Protein AF-A0A849ZDX7-F1 (afdb_monomer_lite)

pLDDT: mean 71.28, std 19.35, range [25.38, 96.38]

Sequence (334 aa):
MRLSVPVFTFLATTFGVSDALAVSSYVSDLPHGSVNRCAPCHTNPNPGGSARTAFGNAYASNSRNWGPSLASLDSDGDGITNGVELQDPAGAWTPGQPSPGNPAMVSSPGHSFSTPGERALVLSEVRIDQPQVIEILNPTATAIDAGGMYLYTGDAGFQIPSGQPANTAIPPGGTLRVLLNSSSPNVPGRISEPASSGLGTFGSADFVSLHWINDNSNTFNVYWTLTDYVQWGAAGQARESTAASAGQWTAGQFVPAPVAGRDIEFDGIGGGLADWLTDAPATLGALNAECLLQGLLGQRALDAAQVYAPDSNGDGVLNIADPVRRIADAAAAP

Radius of gyration: 25.26 Å; chains: 1; bounding box: 72×54×107 Å

Secondary structure (DSSP, 8-state):
-PPP------------------STTTGGGSTTHHHHTTTTTBSS-SSS-PPBPHHHHHHHHTTT--SHHHHT--SSSSS--HHHHTT-TT----TTSPPPS-GGG---TT-TTEETTEESSEEEEEE-SSSPEEEEE--SSS-EE-TT-EEEETTEEEEPPPSSSSTTEE-TT-EEEEETT--PPPBTTEEE--GGG------SSEEEEEE---S-----S-TTTEEEEEEESSS--TTHHHHHHTTS--TT--BPPPPTT--EEE-SS-SSGGGEESSS---TTS--TTHHHHSTTS---S-S-------SS-SS---TTSPP--GGGGS---

Structure (mmCIF, N/CA/C/O backbone):
data_AF-A0A849ZDX7-F1
#
_entry.id   AF-A0A849ZDX7-F1
#
loop_
_atom_site.group_PDB
_atom_site.id
_atom_site.type_symbol
_atom_site.label_atom_id
_atom_site.label_alt_id
_atom_site.label_comp_id
_atom_site.label_asym_id
_atom_site.label_entity_id
_atom_site.label_seq_id
_atom_site.pdbx_PDB_ins_code
_atom_site.Cartn_x
_atom_site.Cartn_y
_atom_site.Cartn_z
_atom_site.occupancy
_atom_site.B_iso_or_equiv
_atom_site.auth_seq_id
_atom_site.auth_comp_id
_atom_site.auth_asym_id
_atom_site.auth_atom_id
_atom_site.pdbx_PDB_model_num
ATOM 1 N N . MET A 1 1 ? -42.294 6.499 -74.694 1.00 42.91 1 MET A N 1
ATOM 2 C CA . MET A 1 1 ? -41.330 7.486 -74.160 1.00 42.91 1 MET A CA 1
ATOM 3 C C . MET A 1 1 ? -40.552 6.774 -73.060 1.00 42.91 1 MET A C 1
ATOM 5 O O . MET A 1 1 ? -41.174 6.332 -72.106 1.00 42.91 1 MET A O 1
ATOM 9 N N . ARG A 1 2 ? -39.267 6.467 -73.278 1.00 38.94 2 ARG A N 1
ATOM 10 C 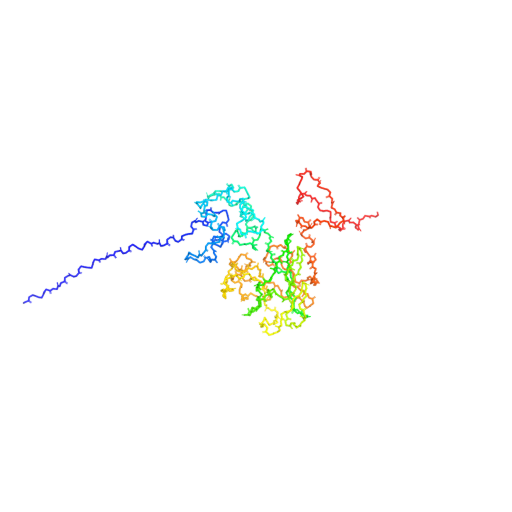CA . ARG A 1 2 ? -38.469 5.611 -72.379 1.00 38.94 2 ARG A CA 1
ATOM 11 C C . ARG A 1 2 ? -37.968 6.447 -71.192 1.00 38.94 2 ARG A C 1
ATOM 13 O O . ARG A 1 2 ? -37.348 7.477 -71.431 1.00 38.94 2 ARG A O 1
ATOM 20 N N . LEU A 1 3 ? -38.251 6.026 -69.956 1.00 40.75 3 LEU A N 1
ATOM 21 C CA . LEU A 1 3 ? -37.662 6.611 -68.747 1.00 40.75 3 LEU A CA 1
ATOM 22 C C . LEU A 1 3 ? -36.258 6.027 -68.522 1.00 40.75 3 LEU A C 1
ATOM 24 O O . LEU A 1 3 ? -36.101 4.809 -68.470 1.00 40.75 3 LEU A O 1
ATOM 28 N N . SER A 1 4 ? -35.261 6.901 -68.381 1.00 43.56 4 SER A N 1
ATOM 29 C CA . SER A 1 4 ? -33.913 6.560 -67.914 1.00 43.56 4 SER A CA 1
ATOM 30 C C . SER A 1 4 ? -33.869 6.579 -66.386 1.00 43.56 4 SER A C 1
ATOM 32 O O . SER A 1 4 ? -34.335 7.538 -65.775 1.00 43.56 4 SER A O 1
ATOM 34 N N . VAL A 1 5 ? -33.267 5.558 -65.775 1.00 45.19 5 VAL A N 1
ATOM 35 C CA . VAL A 1 5 ? -32.899 5.537 -64.348 1.00 45.19 5 VAL A CA 1
ATOM 36 C C . VAL A 1 5 ? -31.376 5.703 -64.260 1.00 45.19 5 VAL A C 1
ATOM 38 O O . VAL A 1 5 ? -30.674 5.002 -64.992 1.00 45.19 5 VAL A O 1
ATOM 41 N N . PRO A 1 6 ? -30.831 6.608 -63.426 1.00 51.34 6 PRO A N 1
ATOM 42 C CA . PRO A 1 6 ? -29.390 6.755 -63.291 1.00 51.34 6 PRO A CA 1
ATOM 43 C C . PRO A 1 6 ? -28.835 5.694 -62.332 1.00 51.34 6 PRO A C 1
ATOM 45 O O . PRO A 1 6 ? -29.378 5.459 -61.254 1.00 51.34 6 PRO A O 1
ATOM 48 N N . VAL A 1 7 ? -27.732 5.062 -62.728 1.00 52.62 7 VAL A N 1
ATOM 49 C CA . VAL A 1 7 ? -26.931 4.182 -61.870 1.00 52.62 7 VAL A CA 1
ATOM 50 C C . VAL A 1 7 ? -26.010 5.068 -61.030 1.00 52.62 7 VAL A C 1
ATOM 52 O O . VAL A 1 7 ? -25.173 5.778 -61.581 1.00 52.62 7 VAL A O 1
ATOM 55 N N . PHE A 1 8 ? -26.171 5.045 -59.706 1.00 44.44 8 PHE A N 1
ATOM 56 C CA . PHE A 1 8 ? -25.234 5.669 -58.770 1.00 44.44 8 PHE A CA 1
ATOM 57 C C . PHE A 1 8 ? -24.186 4.639 -58.342 1.00 44.44 8 PHE A C 1
ATOM 59 O O . PHE A 1 8 ? -24.494 3.677 -57.640 1.00 44.44 8 PHE A O 1
ATOM 66 N N . THR A 1 9 ? -22.942 4.841 -58.767 1.00 55.25 9 THR A N 1
ATOM 67 C CA . THR A 1 9 ? -21.791 4.056 -58.314 1.00 55.25 9 THR A CA 1
ATOM 68 C C . THR A 1 9 ? -21.363 4.558 -56.935 1.00 55.25 9 THR A C 1
ATOM 70 O O . THR A 1 9 ? -20.889 5.685 -56.805 1.00 55.25 9 THR A O 1
ATOM 73 N N . PHE A 1 10 ? -21.535 3.737 -55.897 1.00 43.56 10 PHE A N 1
ATOM 74 C CA . PHE A 1 10 ? -21.015 4.015 -54.557 1.00 43.56 10 PHE A CA 1
ATOM 75 C C . PHE A 1 10 ? -19.524 3.649 -54.512 1.00 43.56 10 PHE A C 1
ATOM 77 O O . PHE A 1 10 ? -19.166 2.474 -54.581 1.00 43.56 10 PHE A O 1
ATOM 84 N N . LEU A 1 11 ? -18.649 4.652 -54.422 1.00 49.75 11 LEU A N 1
ATOM 85 C CA . LEU A 1 11 ? -17.223 4.452 -54.172 1.00 49.75 11 LEU A CA 1
ATOM 86 C C . LEU A 1 11 ? -17.025 4.307 -52.656 1.00 49.75 11 LEU A C 1
ATOM 88 O O . LEU A 1 11 ? -17.116 5.287 -51.921 1.00 49.75 11 LEU A O 1
ATOM 92 N N . ALA A 1 12 ? -16.806 3.081 -52.181 1.00 50.25 12 ALA A N 1
ATOM 93 C CA . ALA A 1 12 ? -16.484 2.821 -50.783 1.00 50.25 12 ALA A CA 1
ATOM 94 C C . ALA A 1 12 ? -15.028 3.228 -50.510 1.00 50.25 12 ALA A C 1
ATOM 96 O O . ALA A 1 12 ? -14.094 2.496 -50.834 1.00 50.25 12 ALA A O 1
ATOM 97 N N . THR A 1 13 ? -14.823 4.410 -49.931 1.00 53.69 13 THR A N 1
ATOM 98 C CA . THR A 1 13 ? -13.541 4.799 -49.341 1.00 53.69 13 THR A CA 1
ATOM 99 C C . THR A 1 13 ? -13.324 3.996 -48.064 1.00 53.69 13 THR A C 1
ATOM 101 O O . THR A 1 13 ? -13.922 4.271 -47.025 1.00 53.69 13 THR A O 1
ATOM 104 N N . THR A 1 14 ? -12.465 2.982 -48.135 1.00 53.41 14 THR A N 1
ATOM 105 C CA . THR A 1 14 ? -11.935 2.302 -46.952 1.00 53.41 14 THR A CA 1
ATOM 106 C C . THR A 1 14 ? -11.043 3.281 -46.195 1.00 53.41 14 THR A C 1
ATOM 108 O O . THR A 1 14 ? -9.906 3.532 -46.595 1.00 53.41 14 THR A O 1
ATOM 111 N N . PHE A 1 15 ? -11.557 3.861 -45.113 1.00 46.84 15 PHE A N 1
ATOM 112 C CA . PHE A 1 15 ? -10.714 4.498 -44.111 1.00 46.84 15 PHE A CA 1
ATOM 113 C C . PHE A 1 15 ? -9.912 3.391 -43.427 1.00 46.84 15 PHE A C 1
ATOM 115 O O . PHE A 1 15 ? -10.475 2.566 -42.709 1.00 46.84 15 PHE A O 1
ATOM 122 N N . GLY A 1 16 ? -8.606 3.343 -43.693 1.00 42.38 16 GLY A N 1
ATOM 123 C CA . GLY A 1 16 ? -7.681 2.580 -42.870 1.00 42.38 16 GLY A CA 1
ATOM 124 C C . GLY A 1 16 ? -7.706 3.187 -41.477 1.00 42.38 16 GLY A C 1
ATOM 125 O O . GLY A 1 16 ? -7.160 4.268 -41.262 1.00 42.38 16 GLY A O 1
ATOM 126 N N . VAL A 1 17 ? -8.396 2.529 -40.552 1.00 46.59 17 VAL A N 1
ATOM 127 C CA . VAL A 1 17 ? -8.231 2.804 -39.132 1.00 46.59 17 VAL A CA 1
ATOM 128 C C . VAL A 1 17 ? -6.851 2.255 -38.803 1.00 46.59 17 VAL A C 1
ATOM 130 O O . VAL A 1 17 ? -6.670 1.047 -38.689 1.00 46.59 17 VAL A O 1
ATOM 133 N N . SER A 1 18 ? -5.844 3.126 -38.773 1.00 43.34 18 SER A N 1
ATOM 134 C CA . SER A 1 18 ? -4.592 2.789 -38.112 1.00 43.34 18 SER A CA 1
ATOM 135 C C . SER A 1 18 ? -4.960 2.554 -36.659 1.00 43.34 18 SER A C 1
ATOM 137 O O . SER A 1 18 ? -5.333 3.506 -35.968 1.00 43.34 18 SER A O 1
ATOM 139 N N . ASP A 1 19 ? -4.923 1.299 -36.218 1.00 38.50 19 ASP A N 1
ATOM 140 C CA . ASP A 1 19 ? -4.997 0.991 -34.802 1.00 38.50 19 ASP A CA 1
ATOM 141 C C . ASP A 1 19 ? -3.990 1.898 -34.098 1.00 38.50 19 ASP A C 1
ATOM 143 O O . ASP A 1 19 ? -2.797 1.916 -34.419 1.00 38.50 19 ASP A O 1
ATOM 147 N N . ALA A 1 20 ? -4.484 2.712 -33.172 1.00 39.34 20 ALA A N 1
ATOM 148 C CA . ALA A 1 20 ? -3.639 3.364 -32.200 1.00 39.34 20 ALA A CA 1
ATOM 149 C C . ALA A 1 20 ? -3.010 2.242 -31.362 1.00 39.34 20 ALA A C 1
ATOM 151 O O . ALA A 1 20 ? -3.553 1.847 -30.333 1.00 39.34 20 ALA A O 1
ATOM 152 N N . LEU A 1 21 ? -1.892 1.685 -31.837 1.00 42.19 21 LEU A N 1
ATOM 153 C CA . LEU A 1 21 ? -1.021 0.782 -31.091 1.00 42.19 21 LEU A CA 1
ATOM 154 C C . LEU A 1 21 ? -0.393 1.607 -29.966 1.00 42.19 21 LEU A C 1
ATOM 156 O O . LEU A 1 21 ? 0.719 2.124 -30.061 1.00 42.19 21 LEU A O 1
ATOM 160 N N . ALA A 1 22 ? -1.182 1.841 -28.927 1.00 40.19 22 ALA A N 1
ATOM 161 C CA . ALA A 1 22 ? -0.816 2.660 -27.796 1.00 40.19 22 ALA A CA 1
ATOM 162 C C . ALA A 1 22 ? 0.227 1.917 -26.953 1.00 40.19 22 ALA A C 1
ATOM 164 O O . ALA A 1 22 ? -0.144 1.074 -26.153 1.00 40.19 22 ALA A O 1
ATOM 165 N N . VAL A 1 23 ? 1.514 2.240 -27.139 1.00 50.41 23 VAL A N 1
ATOM 166 C CA . VAL A 1 23 ? 2.565 2.378 -26.096 1.00 50.41 23 VAL A CA 1
ATOM 167 C C . VAL A 1 23 ? 2.784 1.180 -25.130 1.00 50.41 23 VAL A C 1
ATOM 169 O O . VAL A 1 23 ? 3.585 1.280 -24.208 1.00 50.41 23 VAL A O 1
ATOM 172 N N . SER A 1 24 ? 2.154 0.018 -25.339 1.00 53.84 24 SER A N 1
ATOM 173 C CA . SER A 1 24 ? 2.181 -1.112 -24.397 1.00 53.84 24 SER A CA 1
ATOM 174 C C . SER A 1 24 ? 3.414 -2.013 -24.523 1.00 53.84 24 SER A C 1
ATOM 176 O O . SER A 1 24 ? 3.641 -2.834 -23.641 1.00 53.84 24 SER A O 1
ATOM 178 N N . SER A 1 25 ? 4.218 -1.882 -25.587 1.00 64.62 25 SER A N 1
ATOM 179 C CA . SER A 1 25 ? 5.411 -2.720 -25.807 1.00 64.62 25 SER A CA 1
ATOM 180 C C . SER A 1 25 ? 6.562 -2.397 -24.852 1.00 64.62 25 SER A C 1
ATOM 182 O O . SER A 1 25 ? 7.343 -3.277 -24.520 1.00 64.62 25 SER A O 1
ATOM 184 N N . TYR A 1 26 ? 6.648 -1.164 -24.349 1.00 76.69 26 TYR A N 1
ATOM 185 C CA . TYR A 1 26 ? 7.735 -0.776 -23.442 1.00 76.69 26 TYR A CA 1
ATOM 186 C C . TYR A 1 26 ? 7.634 -1.434 -22.067 1.00 76.69 26 TYR A C 1
ATOM 188 O O . TYR A 1 26 ? 8.636 -1.643 -21.398 1.00 76.69 26 TYR A O 1
ATOM 196 N N . VAL A 1 27 ? 6.421 -1.803 -21.654 1.00 77.62 27 VAL A N 1
ATOM 197 C CA . VAL A 1 27 ? 6.211 -2.566 -20.422 1.00 77.62 27 VAL A CA 1
ATOM 198 C C . VAL A 1 27 ? 6.818 -3.967 -20.555 1.00 77.62 27 VAL A C 1
ATOM 200 O O . VAL A 1 27 ? 7.371 -4.486 -19.597 1.00 77.62 27 VAL A O 1
ATOM 203 N N . SER A 1 28 ? 6.782 -4.570 -21.747 1.00 82.31 28 SER A N 1
ATOM 204 C CA . SER A 1 28 ? 7.465 -5.845 -22.006 1.00 82.31 28 SER A CA 1
ATOM 205 C C . SER A 1 28 ? 8.979 -5.719 -22.206 1.00 82.31 28 SER A C 1
ATOM 207 O O . SER A 1 28 ? 9.645 -6.744 -22.305 1.00 82.31 28 SER A O 1
ATOM 209 N N . ASP A 1 29 ? 9.521 -4.498 -22.234 1.00 89.00 29 ASP A N 1
ATOM 210 C CA . ASP A 1 29 ? 10.958 -4.222 -22.359 1.00 89.00 29 ASP A CA 1
ATOM 211 C C . ASP A 1 29 ? 11.632 -3.986 -20.990 1.00 89.00 29 ASP A C 1
ATOM 213 O O . ASP A 1 29 ? 12.781 -3.543 -20.922 1.00 89.00 29 ASP A O 1
ATOM 217 N N . LEU A 1 30 ? 10.923 -4.286 -19.897 1.00 91.38 30 LEU A N 1
ATOM 218 C CA . LEU A 1 30 ? 11.405 -4.222 -18.519 1.00 91.38 30 LEU A CA 1
ATOM 219 C C . LEU A 1 30 ? 11.250 -5.591 -17.837 1.00 91.38 30 LEU A C 1
ATOM 221 O O . LEU A 1 30 ? 10.230 -6.261 -18.055 1.00 91.38 30 LEU A O 1
ATOM 225 N N . PRO A 1 31 ? 12.193 -5.997 -16.965 1.00 91.81 31 PRO A N 1
ATOM 226 C CA . PRO A 1 31 ? 11.992 -7.171 -16.125 1.00 91.81 31 PRO A CA 1
ATOM 227 C C . PRO A 1 31 ? 10.749 -6.967 -15.253 1.00 91.81 31 PRO A C 1
ATOM 229 O O . PRO A 1 31 ? 10.517 -5.882 -14.724 1.00 91.81 31 PRO A O 1
ATOM 232 N N . HIS A 1 32 ? 9.906 -8.001 -15.163 1.00 83.94 32 HIS A N 1
ATOM 233 C CA . HIS A 1 32 ? 8.622 -7.961 -14.440 1.00 83.94 32 HIS A CA 1
ATOM 234 C C . HIS A 1 32 ? 7.676 -6.812 -14.807 1.00 83.94 32 HIS A C 1
ATOM 236 O O . HIS A 1 32 ? 6.766 -6.498 -14.038 1.00 83.94 32 HIS A O 1
ATOM 242 N N . GLY A 1 33 ? 7.796 -6.210 -15.994 1.00 80.44 33 GLY A N 1
ATOM 243 C CA . GLY A 1 33 ? 6.960 -5.060 -16.340 1.00 80.44 33 GLY A CA 1
ATOM 244 C C . GLY A 1 33 ? 5.451 -5.347 -16.302 1.00 80.44 33 GLY A C 1
ATOM 245 O O . GLY A 1 33 ? 4.656 -4.440 -16.077 1.00 80.44 33 GLY A O 1
ATOM 246 N N . SER A 1 34 ? 5.013 -6.606 -16.412 1.00 76.81 34 SER A N 1
ATOM 247 C CA . SER A 1 34 ? 3.598 -6.970 -16.256 1.00 76.81 34 SER A CA 1
ATOM 248 C C . SER A 1 34 ? 3.037 -6.809 -14.837 1.00 76.81 34 SER A C 1
ATOM 250 O O . SER A 1 34 ? 1.813 -6.761 -14.711 1.00 76.81 34 SER A O 1
ATOM 252 N N . VAL A 1 35 ? 3.884 -6.738 -13.801 1.00 72.88 35 VAL A N 1
ATOM 253 C CA . VAL A 1 35 ? 3.464 -6.595 -12.394 1.00 72.88 35 VAL A CA 1
ATOM 254 C C . VAL A 1 35 ? 2.893 -5.195 -12.168 1.00 72.88 35 VAL A C 1
ATOM 256 O O . VAL A 1 35 ? 1.690 -5.046 -11.973 1.00 72.88 35 VAL A O 1
ATOM 259 N N . ASN A 1 36 ? 3.724 -4.160 -12.328 1.00 69.44 36 ASN A N 1
ATOM 260 C CA . ASN A 1 36 ? 3.334 -2.761 -12.099 1.00 69.44 36 ASN A CA 1
ATOM 261 C C . ASN A 1 36 ? 2.843 -2.042 -13.373 1.00 69.44 36 ASN A C 1
ATOM 263 O O . ASN A 1 36 ? 2.327 -0.920 -13.326 1.00 69.44 36 ASN A O 1
ATOM 267 N N . ARG A 1 37 ? 2.926 -2.707 -14.532 1.00 78.69 37 ARG A N 1
ATOM 268 C CA . ARG A 1 37 ? 2.417 -2.241 -15.830 1.00 78.69 37 ARG A CA 1
ATOM 269 C C . ARG A 1 37 ? 2.954 -0.852 -16.189 1.00 78.69 37 ARG A C 1
ATOM 271 O O . ARG A 1 37 ? 4.157 -0.647 -16.270 1.00 78.69 37 ARG A O 1
ATOM 278 N N . CYS A 1 38 ? 2.063 0.105 -16.442 1.00 72.62 38 CYS A N 1
ATOM 279 C CA . CYS A 1 38 ? 2.416 1.470 -16.822 1.00 72.62 38 CYS A CA 1
ATOM 280 C C . CYS A 1 38 ? 2.920 2.315 -15.640 1.00 72.62 38 CYS A C 1
ATOM 282 O O . CYS A 1 38 ? 3.539 3.351 -15.880 1.00 72.62 38 CYS A O 1
ATOM 284 N N . ALA A 1 39 ? 2.638 1.906 -14.396 1.00 73.69 39 ALA A N 1
ATOM 285 C CA . ALA A 1 39 ? 2.824 2.732 -13.203 1.00 73.69 39 ALA A CA 1
ATOM 286 C C . ALA A 1 39 ? 4.282 3.162 -12.961 1.00 73.69 39 ALA A C 1
ATOM 288 O O . ALA A 1 39 ? 4.493 4.345 -12.702 1.00 73.69 39 ALA A O 1
ATOM 289 N N . PRO A 1 40 ? 5.305 2.304 -13.166 1.00 76.44 40 PRO A N 1
ATOM 290 C CA . PRO A 1 40 ? 6.686 2.732 -12.990 1.00 76.44 40 PRO A CA 1
ATOM 291 C C . PRO A 1 40 ? 7.070 3.876 -13.922 1.00 76.44 40 PRO A C 1
ATOM 293 O O . PRO A 1 40 ? 7.919 4.677 -13.566 1.00 76.44 40 PRO A O 1
ATOM 296 N N . CYS A 1 41 ? 6.453 3.991 -15.103 1.00 80.00 41 CYS A N 1
ATOM 297 C CA . CYS A 1 41 ? 6.806 4.984 -16.120 1.00 80.00 41 CYS A CA 1
ATOM 298 C C . CYS A 1 41 ? 5.893 6.219 -16.134 1.00 80.00 41 CYS A C 1
ATOM 300 O O . CYS A 1 41 ? 6.276 7.248 -16.698 1.00 80.00 41 CYS A O 1
ATOM 302 N N . HIS A 1 42 ? 4.690 6.125 -15.568 1.00 73.56 42 HIS A N 1
ATOM 303 C CA . HIS A 1 42 ? 3.616 7.102 -15.733 1.00 73.56 42 HIS A CA 1
ATOM 304 C C . HIS A 1 42 ? 2.884 7.361 -14.419 1.00 73.56 42 HIS A C 1
ATOM 306 O O . HIS A 1 42 ? 2.455 6.429 -13.750 1.00 73.56 42 HIS A O 1
ATOM 312 N N . THR A 1 43 ? 2.642 8.636 -14.110 1.00 63.50 43 THR A N 1
ATOM 313 C CA . THR A 1 43 ? 1.859 9.047 -12.931 1.00 63.50 43 THR A CA 1
ATOM 314 C C . THR A 1 43 ? 0.376 8.669 -13.021 1.00 63.50 43 THR A C 1
ATOM 316 O O . THR A 1 43 ? -0.332 8.714 -12.025 1.00 63.50 43 THR A O 1
ATOM 319 N N . ASN A 1 44 ? -0.120 8.299 -14.206 1.00 56.31 44 ASN A N 1
ATOM 320 C CA . ASN A 1 44 ? -1.443 7.723 -14.400 1.00 56.31 44 ASN A CA 1
ATOM 321 C C . ASN A 1 44 ? -1.334 6.550 -15.394 1.00 56.31 44 ASN A C 1
ATOM 323 O O . ASN A 1 44 ? -0.903 6.746 -16.532 1.00 56.31 44 ASN A O 1
ATOM 327 N N . PRO A 1 45 ? -1.729 5.329 -14.998 1.00 52.38 45 PRO A N 1
ATOM 328 C CA . PRO A 1 45 ? -1.514 4.122 -15.790 1.00 52.38 45 PRO A CA 1
ATOM 329 C C . PRO A 1 45 ? -2.509 3.940 -16.945 1.00 52.38 45 PRO A C 1
ATOM 331 O O . PRO A 1 45 ? -2.370 2.986 -17.716 1.00 52.38 45 PRO A O 1
ATOM 334 N N . ASN A 1 46 ? -3.509 4.818 -17.084 1.00 52.56 46 ASN A N 1
ATOM 335 C CA . ASN A 1 46 ? -4.460 4.757 -18.190 1.00 52.56 46 ASN A CA 1
ATOM 336 C C . ASN A 1 46 ? -3.787 5.103 -19.536 1.00 52.56 46 ASN A C 1
ATOM 338 O O . ASN A 1 46 ? -2.943 6.002 -19.602 1.00 52.56 46 ASN A O 1
ATOM 342 N N . PRO A 1 47 ? -4.182 4.445 -20.643 1.00 47.00 47 PRO A N 1
ATOM 343 C CA . PRO A 1 47 ? -3.668 4.766 -21.971 1.00 47.00 47 PRO A CA 1
ATOM 344 C C . PRO A 1 47 ? -4.054 6.204 -22.356 1.00 47.00 47 PRO A C 1
ATOM 346 O O . PRO A 1 47 ? -5.230 6.524 -22.506 1.00 47.00 47 PRO A O 1
ATOM 349 N N . GLY A 1 48 ? -3.056 7.085 -22.487 1.00 51.59 48 GLY A N 1
ATOM 350 C CA . GLY A 1 48 ? -3.299 8.509 -22.760 1.00 51.59 48 GLY A CA 1
ATOM 351 C C . GLY A 1 48 ? -2.114 9.466 -22.585 1.00 51.59 48 GLY A C 1
ATOM 352 O O . GLY A 1 48 ? -2.274 10.656 -22.837 1.00 51.59 48 GLY A O 1
ATOM 353 N N . GLY A 1 49 ? -0.926 8.984 -22.197 1.00 53.97 49 GLY A N 1
ATOM 354 C CA . GLY A 1 49 ? 0.286 9.812 -22.158 1.00 53.97 49 GLY A CA 1
ATOM 355 C C . GLY A 1 49 ? 0.364 10.755 -20.958 1.00 53.97 49 GLY A C 1
ATOM 356 O O . GLY A 1 49 ? 0.730 11.918 -21.117 1.00 53.97 49 GLY A O 1
ATOM 357 N N . SER A 1 50 ? 0.034 10.269 -19.758 1.00 63.53 50 SER A N 1
ATOM 358 C CA . SER A 1 50 ? 0.224 11.051 -18.535 1.00 63.53 50 SER A CA 1
ATOM 359 C C . SER A 1 50 ? 1.690 11.435 -18.321 1.00 63.53 50 SER A C 1
ATOM 361 O O . SER A 1 50 ? 2.600 10.839 -18.915 1.00 63.53 50 SER A O 1
ATOM 363 N N . ALA A 1 51 ? 1.917 12.399 -17.422 1.00 75.94 51 ALA A N 1
ATOM 364 C CA . ALA A 1 51 ? 3.257 12.783 -17.000 1.00 75.94 51 ALA A CA 1
ATOM 365 C C . ALA A 1 51 ? 4.087 11.547 -16.616 1.00 75.94 51 ALA A C 1
ATOM 367 O O . ALA A 1 51 ? 3.568 10.569 -16.069 1.00 75.94 51 ALA A O 1
ATOM 368 N N . ARG A 1 52 ? 5.375 11.585 -16.962 1.00 78.75 52 ARG A N 1
ATOM 369 C CA . ARG A 1 52 ? 6.313 10.522 -16.612 1.00 78.75 52 ARG A CA 1
ATOM 370 C C . ARG A 1 52 ? 6.773 10.683 -15.174 1.00 78.75 52 ARG A C 1
ATOM 372 O O . ARG A 1 52 ? 7.025 11.804 -14.732 1.00 78.75 52 ARG A O 1
ATOM 379 N N . THR A 1 53 ? 6.930 9.558 -14.495 1.00 75.69 53 THR A N 1
ATOM 380 C CA . THR A 1 53 ? 7.667 9.464 -13.229 1.00 75.69 53 THR A CA 1
ATOM 381 C C . THR A 1 53 ? 9.157 9.746 -13.462 1.00 75.69 53 THR A C 1
ATOM 383 O O . THR A 1 53 ? 9.626 9.848 -14.606 1.00 75.69 53 THR A O 1
ATOM 386 N N . ALA A 1 54 ? 9.930 9.838 -12.382 1.00 85.00 54 ALA A N 1
ATOM 387 C CA . ALA A 1 54 ? 11.380 9.939 -12.481 1.00 85.00 54 ALA A CA 1
ATOM 388 C C . ALA A 1 54 ? 11.991 8.718 -13.199 1.00 85.00 54 ALA A C 1
ATOM 390 O O . ALA A 1 54 ? 12.765 8.905 -14.141 1.00 85.00 54 ALA A O 1
ATOM 391 N N . PHE A 1 55 ? 11.537 7.497 -12.891 1.00 89.38 55 PHE A N 1
ATOM 392 C CA . PHE A 1 55 ? 11.920 6.294 -13.638 1.00 89.38 55 PHE A CA 1
ATOM 393 C C . PHE A 1 55 ? 11.523 6.348 -15.112 1.00 89.38 55 PHE A C 1
ATOM 395 O O . PHE A 1 55 ? 12.342 6.064 -15.980 1.00 89.38 55 PHE A O 1
ATOM 402 N N . GLY A 1 56 ? 10.304 6.785 -15.441 1.00 90.38 56 GLY A N 1
ATOM 403 C CA . GLY A 1 56 ? 9.876 6.934 -16.833 1.00 90.38 56 GLY A CA 1
ATOM 404 C C . GLY A 1 56 ? 10.760 7.906 -17.623 1.00 90.38 56 GLY A C 1
ATOM 405 O O . GLY A 1 56 ? 11.038 7.687 -18.806 1.00 90.38 56 GLY A O 1
ATOM 406 N N . ASN A 1 57 ? 11.242 8.972 -16.976 1.00 91.06 57 ASN A N 1
ATOM 407 C CA . ASN A 1 57 ? 12.211 9.903 -17.557 1.00 91.06 57 ASN A CA 1
ATOM 408 C C . ASN A 1 57 ? 13.612 9.291 -17.676 1.00 91.06 57 ASN A C 1
ATOM 410 O O . ASN A 1 57 ? 14.255 9.477 -18.712 1.00 91.06 57 ASN A O 1
ATOM 414 N N . ALA A 1 58 ? 14.068 8.536 -16.675 1.00 94.75 58 ALA A N 1
ATOM 415 C CA . ALA A 1 58 ? 15.345 7.828 -16.697 1.00 94.75 58 ALA A CA 1
ATOM 416 C C . ALA A 1 58 ? 15.374 6.759 -17.800 1.00 94.75 58 ALA A C 1
ATOM 418 O O . ALA A 1 58 ? 16.270 6.764 -18.641 1.00 94.75 58 ALA A O 1
ATOM 419 N N . TYR A 1 59 ? 14.339 5.924 -17.889 1.00 94.00 59 TYR A N 1
ATOM 420 C CA . TYR A 1 59 ? 14.170 4.920 -18.936 1.00 94.00 59 TYR A CA 1
ATOM 421 C C . TYR A 1 59 ? 14.136 5.552 -20.330 1.00 94.00 59 TYR A C 1
ATOM 423 O O . TYR A 1 59 ? 14.838 5.108 -21.238 1.00 94.00 59 TYR A O 1
ATOM 431 N N . ALA A 1 60 ? 13.392 6.648 -20.511 1.00 92.19 60 ALA A N 1
ATOM 432 C CA . ALA A 1 60 ? 13.369 7.362 -21.785 1.00 92.19 60 ALA A CA 1
ATOM 433 C C . ALA A 1 60 ? 14.723 7.987 -22.150 1.00 92.19 60 ALA A C 1
ATOM 435 O O . ALA A 1 60 ? 15.110 7.957 -23.319 1.00 92.19 60 ALA A O 1
ATOM 436 N N . SER A 1 61 ? 15.438 8.529 -21.163 1.00 94.25 61 SER A N 1
ATOM 437 C CA . SER A 1 61 ? 16.788 9.077 -21.338 1.00 94.25 61 SER A CA 1
ATOM 438 C C . SER A 1 61 ? 17.799 7.977 -21.661 1.00 94.25 61 SER A C 1
ATOM 440 O O . SER A 1 61 ? 18.708 8.193 -22.458 1.00 94.25 61 SER A O 1
ATOM 442 N N . ASN A 1 62 ? 17.575 6.763 -21.153 1.00 93.81 62 ASN A N 1
ATOM 443 C CA . ASN A 1 62 ? 18.342 5.569 -21.492 1.00 93.81 62 ASN A CA 1
ATOM 444 C C . ASN A 1 62 ? 17.909 4.928 -22.825 1.00 93.81 62 ASN A C 1
ATOM 446 O O . ASN A 1 62 ? 18.028 3.721 -23.025 1.00 93.81 62 ASN A O 1
ATOM 450 N N . SER A 1 63 ? 17.361 5.724 -23.750 1.00 92.75 63 SER A N 1
ATOM 451 C CA . SER A 1 63 ? 16.854 5.268 -25.053 1.00 92.75 63 SER A CA 1
ATOM 452 C C . SER A 1 63 ? 15.813 4.146 -24.972 1.00 92.75 63 SER A C 1
ATOM 454 O O . SER A 1 63 ? 15.621 3.426 -25.948 1.00 92.75 63 SER A O 1
ATOM 456 N N . ARG A 1 64 ? 15.105 4.035 -23.840 1.00 91.06 64 ARG A N 1
ATOM 457 C CA . ARG A 1 64 ? 14.132 2.972 -23.542 1.00 91.06 64 ARG A CA 1
ATOM 458 C C . ARG A 1 64 ? 14.754 1.575 -23.543 1.00 91.06 64 ARG A C 1
ATOM 460 O O . ARG A 1 64 ? 14.119 0.610 -23.945 1.00 91.06 64 ARG A O 1
ATOM 467 N N . ASN A 1 65 ? 15.996 1.472 -23.083 1.00 91.75 65 ASN A N 1
ATOM 468 C CA . ASN A 1 65 ? 16.672 0.196 -22.912 1.00 91.75 65 ASN A CA 1
ATOM 469 C C . ASN A 1 65 ? 16.815 -0.118 -21.425 1.00 91.75 65 ASN A C 1
ATOM 471 O O . ASN A 1 65 ? 17.238 0.736 -20.643 1.00 91.75 65 ASN A O 1
ATOM 475 N N . TRP A 1 66 ? 16.481 -1.345 -21.038 1.00 95.69 66 TRP A N 1
ATOM 476 C CA . TRP A 1 66 ? 16.908 -1.883 -19.754 1.00 95.69 66 TRP A CA 1
ATOM 477 C C . TRP A 1 66 ? 18.397 -2.249 -19.816 1.00 95.69 66 TRP A C 1
ATOM 479 O O . TRP A 1 66 ? 18.902 -2.653 -20.865 1.00 95.69 66 TRP A O 1
ATOM 489 N N . GLY A 1 67 ? 19.116 -2.055 -18.715 1.00 95.75 67 GLY A N 1
ATOM 490 C CA . GLY A 1 67 ? 20.540 -2.362 -18.635 1.00 95.75 67 GLY A CA 1
ATOM 491 C C . GLY A 1 67 ? 21.180 -1.851 -17.345 1.00 95.75 67 GLY A C 1
ATOM 492 O O . GLY A 1 67 ? 20.523 -1.128 -16.589 1.00 95.75 67 GLY A O 1
ATOM 493 N N . PRO A 1 68 ? 22.473 -2.145 -17.111 1.00 94.94 68 PRO A N 1
ATOM 494 C CA . PRO A 1 68 ? 23.136 -1.884 -15.832 1.00 94.94 68 PRO A CA 1
ATOM 495 C C . PRO A 1 68 ? 23.053 -0.423 -15.381 1.00 94.94 68 PRO A C 1
ATOM 497 O O . PRO A 1 68 ? 22.807 -0.151 -14.214 1.00 94.94 68 PRO A O 1
ATOM 500 N N . SER A 1 69 ? 23.189 0.525 -16.316 1.00 95.81 69 SER A N 1
ATOM 501 C CA . SER A 1 69 ? 23.122 1.958 -16.008 1.00 95.81 69 SER A CA 1
ATOM 502 C C . SER A 1 69 ? 21.751 2.413 -15.519 1.00 95.81 69 SER A C 1
ATOM 504 O O . SER A 1 69 ? 21.691 3.333 -14.717 1.00 95.81 69 SER A O 1
ATOM 506 N N . LEU A 1 70 ? 20.663 1.801 -15.997 1.00 96.31 70 LEU A N 1
ATOM 507 C CA . LEU A 1 70 ? 19.324 2.092 -15.493 1.00 96.31 70 LEU A CA 1
ATOM 508 C C . LEU A 1 70 ? 19.056 1.307 -14.207 1.00 96.31 70 LEU A C 1
ATOM 510 O O . LEU A 1 70 ? 18.519 1.874 -13.269 1.00 96.31 70 LEU A O 1
ATOM 514 N N . ALA A 1 71 ? 19.476 0.044 -14.130 1.00 95.00 71 ALA A N 1
ATOM 515 C CA . ALA A 1 71 ? 19.300 -0.804 -12.950 1.00 95.00 71 ALA A CA 1
ATOM 516 C C . ALA A 1 71 ? 20.003 -0.261 -11.690 1.00 95.00 71 ALA A C 1
ATOM 518 O O . ALA A 1 71 ? 19.529 -0.485 -10.579 1.00 95.00 71 ALA A O 1
ATOM 519 N N . SER A 1 72 ? 21.112 0.471 -11.850 1.00 90.81 72 SER A N 1
ATOM 520 C CA . SER A 1 72 ? 21.863 1.070 -10.740 1.00 90.81 72 SER A CA 1
ATOM 521 C C . SER A 1 72 ? 21.316 2.412 -10.245 1.00 90.81 72 SER A C 1
ATOM 523 O O . SER A 1 72 ? 21.847 2.945 -9.275 1.00 90.81 72 SER A O 1
ATOM 525 N N . LEU A 1 73 ? 20.340 3.010 -10.935 1.00 87.75 73 LEU A N 1
ATOM 526 C CA . LEU A 1 73 ? 19.726 4.262 -10.488 1.00 87.75 73 LEU A CA 1
ATOM 527 C C . LEU A 1 73 ? 18.677 3.971 -9.423 1.00 87.75 73 LEU A C 1
ATOM 529 O O . LEU A 1 73 ? 17.888 3.051 -9.589 1.00 87.75 73 LEU A O 1
ATOM 533 N N . ASP A 1 74 ? 18.659 4.794 -8.388 1.00 85.25 74 ASP A N 1
ATOM 534 C CA . ASP A 1 74 ? 17.511 5.002 -7.509 1.00 85.25 74 ASP A CA 1
ATOM 535 C C . ASP A 1 74 ? 16.723 6.172 -8.116 1.00 85.25 74 ASP A C 1
ATOM 537 O O . ASP A 1 74 ? 17.158 7.328 -8.056 1.00 85.25 74 ASP A O 1
ATOM 541 N N . SER A 1 75 ? 15.680 5.859 -8.889 1.00 88.12 75 SER A N 1
ATOM 542 C CA . SER A 1 75 ? 15.019 6.881 -9.710 1.00 88.12 75 SER A CA 1
ATOM 543 C C . SER A 1 75 ? 14.042 7.724 -8.910 1.00 88.12 75 SER A C 1
ATOM 545 O O . SER A 1 75 ? 13.871 8.902 -9.225 1.00 88.12 75 SER A O 1
ATOM 547 N N . ASP A 1 76 ? 13.364 7.132 -7.939 1.00 68.50 76 ASP A N 1
ATOM 548 C CA . ASP A 1 76 ? 12.319 7.762 -7.138 1.00 68.50 76 ASP A CA 1
ATOM 549 C C . ASP A 1 76 ? 12.799 8.213 -5.750 1.00 68.50 76 ASP A C 1
ATOM 551 O O . ASP A 1 76 ? 12.115 9.024 -5.123 1.00 68.50 76 ASP A O 1
ATOM 555 N N . GLY A 1 77 ? 14.013 7.839 -5.346 1.00 66.56 77 GLY A N 1
ATOM 556 C CA . GLY A 1 77 ? 14.736 8.399 -4.208 1.00 66.56 77 GLY A CA 1
ATOM 557 C C . GLY A 1 77 ? 14.457 7.696 -2.885 1.00 66.56 77 GLY A C 1
ATOM 558 O O . GLY A 1 77 ? 14.582 8.340 -1.839 1.00 66.56 77 GLY A O 1
ATOM 559 N N . ASP A 1 78 ? 14.046 6.429 -2.910 1.00 53.38 78 ASP A N 1
ATOM 560 C CA . ASP A 1 78 ? 13.741 5.645 -1.706 1.00 53.38 78 ASP A CA 1
ATOM 561 C C . ASP A 1 78 ? 14.949 4.887 -1.129 1.00 53.38 78 ASP A C 1
ATOM 563 O O . ASP A 1 78 ? 14.853 4.247 -0.078 1.00 53.38 78 ASP A O 1
ATOM 567 N N . GLY A 1 79 ? 16.117 5.015 -1.763 1.00 65.00 79 GLY A N 1
ATOM 568 C CA . GLY A 1 79 ? 17.348 4.339 -1.373 1.00 65.00 79 GLY A CA 1
ATOM 569 C C . GLY A 1 79 ? 17.504 2.937 -1.962 1.00 65.00 79 GLY A C 1
ATOM 570 O O . GLY A 1 79 ? 18.512 2.281 -1.674 1.00 65.00 79 GLY A O 1
ATOM 571 N N . ILE A 1 80 ? 16.565 2.476 -2.789 1.00 67.62 80 ILE A N 1
ATOM 572 C CA . ILE A 1 80 ? 16.591 1.191 -3.485 1.00 67.62 80 ILE A CA 1
ATOM 573 C C . ILE A 1 80 ? 16.793 1.449 -4.979 1.00 67.62 80 ILE A C 1
ATOM 575 O O . ILE A 1 80 ? 16.261 2.380 -5.567 1.00 67.62 80 ILE A O 1
ATOM 579 N N . THR A 1 81 ? 17.650 0.657 -5.626 1.00 84.44 81 THR A N 1
ATOM 580 C CA . THR A 1 81 ? 17.887 0.849 -7.061 1.00 84.44 81 THR A CA 1
ATOM 581 C C . THR A 1 81 ? 16.815 0.148 -7.886 1.00 84.44 81 THR A C 1
ATOM 583 O O . THR A 1 81 ? 16.382 -0.952 -7.536 1.00 84.44 81 THR A O 1
ATOM 586 N N . ASN A 1 82 ? 16.511 0.690 -9.067 1.00 90.50 82 ASN A N 1
ATOM 587 C CA . ASN A 1 82 ? 15.538 0.132 -10.008 1.00 90.50 82 ASN A CA 1
ATOM 588 C C . ASN A 1 82 ? 15.740 -1.374 -10.256 1.00 90.50 82 ASN A C 1
ATOM 590 O O . ASN A 1 82 ? 14.795 -2.124 -10.485 1.00 90.50 82 ASN A O 1
ATOM 594 N N . GLY A 1 83 ? 17.002 -1.817 -10.294 1.00 89.88 83 GLY A N 1
ATOM 595 C CA . GLY A 1 83 ? 17.369 -3.214 -10.486 1.00 89.88 83 GLY A CA 1
ATOM 596 C C . GLY A 1 83 ? 16.986 -4.091 -9.302 1.00 89.88 83 GLY A C 1
ATOM 597 O O . GLY A 1 83 ? 16.483 -5.188 -9.505 1.00 89.88 83 GLY A O 1
ATOM 598 N N . VAL A 1 84 ? 17.180 -3.623 -8.069 1.00 82.75 84 VAL A N 1
ATOM 599 C CA . VAL A 1 84 ? 16.725 -4.350 -6.874 1.00 82.75 84 VAL A CA 1
ATOM 600 C C . VAL A 1 84 ? 15.198 -4.439 -6.870 1.00 82.75 84 VAL A C 1
ATOM 602 O O . VAL A 1 84 ? 14.648 -5.515 -6.637 1.00 82.75 84 VAL A O 1
ATOM 605 N N . GLU A 1 85 ? 14.526 -3.355 -7.244 1.00 83.69 85 GLU A N 1
ATOM 606 C CA . GLU A 1 85 ? 13.067 -3.284 -7.328 1.00 83.69 85 GLU A CA 1
ATOM 607 C C . GLU A 1 85 ? 12.449 -4.214 -8.363 1.00 83.69 85 GLU A C 1
ATOM 609 O O . GLU A 1 85 ? 11.453 -4.886 -8.100 1.00 83.69 85 GLU A O 1
ATOM 614 N N . LEU A 1 86 ? 13.071 -4.315 -9.535 1.00 89.06 86 LEU A N 1
ATOM 615 C CA . LEU A 1 86 ? 12.633 -5.207 -10.604 1.00 89.06 86 LEU A CA 1
ATOM 616 C C . LEU A 1 86 ? 13.350 -6.565 -10.579 1.00 89.06 86 LEU A C 1
ATOM 618 O O . LEU A 1 86 ? 13.362 -7.268 -11.590 1.00 89.06 86 LEU A O 1
ATOM 622 N N . GLN A 1 87 ? 13.930 -6.951 -9.435 1.00 88.06 87 GLN A N 1
ATOM 623 C CA . GLN A 1 87 ? 14.558 -8.260 -9.203 1.00 88.06 87 GLN A CA 1
ATOM 624 C C . GLN A 1 87 ? 15.736 -8.596 -10.148 1.00 88.06 87 GLN A C 1
ATOM 626 O O . GLN A 1 87 ? 16.138 -9.754 -10.271 1.00 88.06 87 GLN A O 1
ATOM 631 N N . ASP A 1 88 ? 16.331 -7.581 -10.777 1.00 91.50 88 ASP A N 1
ATOM 632 C CA . ASP A 1 88 ? 17.526 -7.642 -11.622 1.00 91.50 88 ASP A CA 1
ATOM 633 C C . ASP A 1 88 ? 18.595 -6.603 -11.196 1.00 91.50 88 ASP A C 1
ATOM 635 O O . ASP A 1 88 ? 18.851 -5.637 -11.925 1.00 91.50 88 ASP A O 1
ATOM 639 N N . PRO A 1 89 ? 19.260 -6.766 -10.030 1.00 87.19 89 PRO A N 1
ATOM 640 C CA . PRO A 1 89 ? 20.210 -5.773 -9.508 1.00 87.19 89 PRO A CA 1
ATOM 641 C C . PRO A 1 89 ? 21.392 -5.477 -10.440 1.00 87.19 89 PRO A C 1
ATOM 643 O O . PRO A 1 89 ? 21.959 -4.388 -10.408 1.00 87.19 89 PRO A O 1
ATOM 646 N N . ALA A 1 90 ? 21.776 -6.445 -11.277 1.00 85.50 90 ALA A N 1
ATOM 647 C CA . ALA A 1 90 ? 22.866 -6.293 -12.236 1.00 85.50 90 ALA A CA 1
ATOM 648 C C . ALA A 1 90 ? 22.429 -5.626 -13.554 1.00 85.50 90 ALA A C 1
ATOM 650 O O . ALA A 1 90 ? 23.289 -5.258 -14.356 1.00 85.50 90 ALA A O 1
ATOM 651 N N . GLY A 1 91 ? 21.122 -5.489 -13.805 1.00 95.12 91 GLY A N 1
ATOM 652 C CA . GLY A 1 91 ? 20.593 -5.009 -15.082 1.00 95.12 91 GLY A CA 1
ATOM 653 C C . GLY A 1 91 ? 20.953 -5.921 -16.257 1.00 95.12 91 GLY A C 1
ATOM 654 O O . GLY A 1 91 ? 21.254 -5.422 -17.342 1.00 95.12 91 GLY A O 1
ATOM 655 N N . ALA A 1 92 ? 21.027 -7.235 -16.028 1.00 94.12 92 ALA A N 1
ATOM 656 C CA . ALA A 1 92 ? 21.473 -8.216 -17.018 1.00 94.12 92 ALA A CA 1
ATOM 657 C C . ALA A 1 92 ? 20.323 -8.811 -17.845 1.00 94.12 92 ALA A C 1
ATOM 659 O O . ALA A 1 92 ? 20.578 -9.452 -18.870 1.00 94.12 92 ALA A O 1
ATOM 660 N N . TRP A 1 93 ? 19.075 -8.625 -17.408 1.00 96.38 93 TRP A N 1
ATOM 661 C CA . TRP A 1 93 ? 17.900 -9.124 -18.108 1.00 96.38 93 TRP A CA 1
ATOM 662 C C . TRP A 1 93 ? 17.751 -8.472 -19.486 1.00 96.38 93 TRP A C 1
ATOM 664 O O . TRP A 1 93 ? 18.054 -7.298 -19.693 1.00 96.38 93 TRP A O 1
ATOM 674 N N . THR A 1 94 ? 17.253 -9.241 -20.449 1.00 94.38 94 THR A N 1
ATOM 675 C CA . THR A 1 94 ? 16.947 -8.760 -21.800 1.00 94.38 94 THR A CA 1
ATOM 676 C C . THR A 1 94 ? 15.575 -9.259 -22.260 1.00 94.38 94 THR A C 1
ATOM 678 O O . THR A 1 94 ? 15.157 -10.350 -21.855 1.00 94.38 94 THR A O 1
ATOM 681 N N . PRO A 1 95 ? 14.865 -8.506 -23.126 1.00 90.31 95 PRO A N 1
ATOM 682 C CA . PRO A 1 95 ? 13.545 -8.899 -23.609 1.00 90.31 95 PRO A CA 1
ATOM 683 C C . PRO A 1 95 ? 13.511 -10.321 -24.177 1.00 90.31 95 PRO A C 1
ATOM 685 O O . PRO A 1 95 ? 14.356 -10.717 -24.980 1.00 90.31 95 PRO A O 1
ATOM 688 N N . GLY A 1 96 ? 12.507 -11.091 -23.756 1.00 87.06 96 GLY A N 1
ATOM 689 C CA . GLY A 1 96 ? 12.339 -12.501 -24.119 1.00 87.06 96 GLY A CA 1
ATOM 690 C C . GLY A 1 96 ? 12.966 -13.494 -23.136 1.00 87.06 96 GLY A C 1
ATOM 691 O O . GLY A 1 96 ? 12.670 -14.686 -23.224 1.00 87.06 96 GLY A O 1
ATOM 692 N N . GLN A 1 97 ? 13.777 -13.038 -22.177 1.00 91.50 97 GLN A N 1
ATOM 693 C CA . GLN A 1 97 ? 14.214 -13.876 -21.060 1.00 91.50 97 GLN A CA 1
ATOM 694 C C . GLN A 1 97 ? 13.124 -13.977 -19.981 1.00 91.50 97 GLN A C 1
ATOM 696 O O . GLN A 1 97 ? 12.366 -13.022 -19.783 1.00 91.50 97 GLN A O 1
ATOM 701 N N . PRO A 1 98 ? 13.050 -15.096 -19.235 1.00 90.31 98 PRO A N 1
ATOM 702 C CA . PRO A 1 98 ? 12.254 -15.156 -18.014 1.00 90.31 98 PRO A CA 1
ATOM 703 C C . PRO A 1 98 ? 12.662 -14.037 -17.052 1.00 90.31 98 PRO A C 1
ATOM 705 O O . PRO A 1 98 ? 13.856 -13.769 -16.899 1.00 90.31 98 PRO A O 1
ATOM 708 N N . SER A 1 99 ? 11.688 -13.387 -16.412 1.00 87.44 99 SER A N 1
ATOM 709 C CA . SER A 1 99 ? 11.990 -12.369 -15.406 1.00 87.44 99 SER A CA 1
ATOM 710 C C . SER A 1 99 ? 12.765 -12.992 -14.229 1.00 87.44 99 SER A C 1
ATOM 712 O O . SER A 1 99 ? 12.390 -14.077 -13.773 1.00 87.44 99 SER A O 1
ATOM 714 N N . PRO A 1 100 ? 13.836 -12.344 -13.745 1.00 83.38 100 PRO A N 1
ATOM 715 C CA . PRO A 1 100 ? 14.689 -12.873 -12.681 1.00 83.38 100 PRO A CA 1
ATOM 716 C C . PRO A 1 100 ? 14.054 -12.719 -11.293 1.00 83.38 100 PRO A C 1
ATOM 718 O O . PRO A 1 100 ? 13.202 -11.869 -11.089 1.00 83.38 100 PRO A O 1
ATOM 721 N N . GLY A 1 101 ? 14.479 -13.518 -10.315 1.00 78.62 101 GLY A N 1
ATOM 722 C CA . GLY A 1 101 ? 14.051 -13.371 -8.917 1.00 78.62 101 GLY A CA 1
ATOM 723 C C . GLY A 1 101 ? 12.564 -13.647 -8.657 1.00 78.62 101 GLY A C 1
ATOM 724 O O . GLY A 1 101 ? 11.925 -14.422 -9.373 1.00 78.62 101 GLY A O 1
ATOM 725 N N . ASN A 1 102 ? 12.028 -13.064 -7.580 1.00 69.06 102 ASN A N 1
ATOM 726 C CA . ASN A 1 102 ? 10.684 -13.358 -7.081 1.00 69.06 102 ASN A CA 1
ATOM 727 C C . ASN A 1 102 ? 9.679 -12.257 -7.482 1.00 69.06 102 ASN A C 1
ATOM 729 O O . ASN A 1 102 ? 9.797 -11.142 -6.975 1.00 69.06 102 ASN A O 1
ATOM 733 N N . PRO A 1 103 ? 8.648 -12.552 -8.303 1.00 65.62 103 PRO A N 1
ATOM 734 C CA . PRO A 1 103 ? 7.612 -11.581 -8.666 1.00 65.62 103 PRO A CA 1
ATOM 735 C C . PRO A 1 103 ? 6.903 -10.928 -7.472 1.00 65.62 103 PRO A C 1
ATOM 737 O O . PRO A 1 103 ? 6.454 -9.794 -7.585 1.00 65.62 103 PRO A O 1
ATOM 740 N N . ALA A 1 104 ? 6.803 -11.621 -6.332 1.00 59.69 104 ALA A N 1
ATOM 741 C CA . ALA A 1 104 ? 6.168 -11.092 -5.122 1.00 59.69 104 ALA A CA 1
ATOM 742 C C . ALA A 1 104 ? 7.008 -10.016 -4.411 1.00 59.69 104 ALA A C 1
ATOM 744 O O . ALA A 1 104 ? 6.495 -9.296 -3.564 1.00 59.69 104 ALA A O 1
ATOM 745 N N . MET A 1 105 ? 8.293 -9.908 -4.751 1.00 62.53 105 MET A N 1
ATOM 746 C CA . MET A 1 105 ? 9.202 -8.884 -4.235 1.00 62.53 105 MET A CA 1
ATOM 747 C C . MET A 1 105 ? 9.424 -7.752 -5.246 1.00 62.53 105 MET A C 1
ATOM 749 O O . MET A 1 105 ? 10.313 -6.928 -5.057 1.00 62.53 105 MET A O 1
ATOM 753 N N . VAL A 1 106 ? 8.665 -7.729 -6.346 1.00 69.81 106 VAL A N 1
ATOM 754 C CA . VAL A 1 106 ? 8.765 -6.665 -7.345 1.00 69.81 106 VAL A CA 1
ATOM 755 C C . VAL A 1 106 ? 8.084 -5.414 -6.821 1.00 69.81 106 VAL A C 1
ATOM 757 O O . VAL A 1 106 ? 6.909 -5.448 -6.458 1.00 69.81 106 VAL A O 1
ATOM 760 N N . SER A 1 107 ? 8.804 -4.302 -6.857 1.00 74.69 107 SER A N 1
ATOM 761 C CA . SER A 1 107 ? 8.288 -2.988 -6.497 1.00 74.69 107 SER A CA 1
ATOM 762 C C . SER A 1 107 ? 8.345 -2.017 -7.679 1.00 74.69 107 SER A C 1
ATOM 764 O O . SER A 1 107 ? 8.634 -2.412 -8.817 1.00 74.69 107 SER A O 1
ATOM 766 N N . SER A 1 108 ? 7.900 -0.779 -7.474 1.00 80.06 108 SER A N 1
ATOM 767 C CA . SER A 1 108 ? 7.722 0.197 -8.543 1.00 80.06 108 SER A CA 1
ATOM 768 C C . SER A 1 108 ? 8.810 1.270 -8.485 1.00 80.06 108 SER A C 1
ATOM 770 O O . SER A 1 108 ? 8.595 2.241 -7.768 1.00 80.06 108 SER A O 1
ATOM 772 N N . PRO A 1 109 ? 9.804 1.248 -9.395 1.00 83.12 109 PRO A N 1
ATOM 773 C CA . PRO A 1 109 ? 10.911 2.217 -9.393 1.00 83.12 109 PRO A CA 1
ATOM 774 C C . PRO A 1 109 ? 10.526 3.659 -9.729 1.00 83.12 109 PRO A C 1
ATOM 776 O O . PRO A 1 109 ? 11.351 4.570 -9.787 1.00 83.12 109 PRO A O 1
ATOM 779 N N . GLY A 1 110 ? 9.257 3.877 -10.072 1.00 78.62 110 GLY A N 1
ATOM 780 C CA . GLY A 1 110 ? 8.685 5.203 -10.254 1.00 78.62 110 GLY A CA 1
ATOM 781 C C . GLY A 1 110 ? 7.956 5.736 -9.024 1.00 78.62 110 GLY A C 1
ATOM 782 O O . GLY A 1 110 ? 7.279 6.758 -9.166 1.00 78.62 110 GLY A O 1
ATOM 783 N N . HIS A 1 111 ? 8.004 5.040 -7.885 1.00 68.00 111 HIS A N 1
ATOM 784 C CA . HIS A 1 111 ? 7.198 5.320 -6.706 1.00 68.00 111 HIS A CA 1
ATOM 785 C C . HIS A 1 111 ? 7.910 4.951 -5.392 1.00 68.00 111 HIS A C 1
ATOM 787 O O . HIS A 1 111 ? 7.779 3.831 -4.905 1.00 68.00 111 HIS A O 1
ATOM 793 N N . SER A 1 112 ? 8.465 5.964 -4.722 1.00 63.91 112 SER A N 1
ATOM 794 C CA . SER A 1 112 ? 9.353 5.862 -3.548 1.00 63.91 112 SER A CA 1
ATOM 795 C C . SER A 1 112 ? 8.771 5.230 -2.271 1.00 63.91 112 SER A C 1
ATOM 797 O O . SER A 1 112 ? 9.389 5.252 -1.213 1.00 63.91 112 SER A O 1
ATOM 799 N N . PHE A 1 113 ? 7.520 4.777 -2.314 1.00 54.47 113 PHE A N 1
ATOM 800 C CA . PHE A 1 113 ? 6.868 4.049 -1.218 1.00 54.47 113 PHE A CA 1
ATOM 801 C C . PHE A 1 113 ? 6.595 2.581 -1.567 1.00 54.47 113 PHE A C 1
ATOM 803 O O . PHE A 1 113 ? 5.987 1.853 -0.781 1.00 54.47 113 PHE A O 1
ATOM 810 N N . SER A 1 114 ? 6.982 2.163 -2.771 1.00 65.19 114 SER A N 1
ATOM 811 C CA . SER A 1 114 ? 6.898 0.791 -3.235 1.00 65.19 114 SER A CA 1
ATOM 812 C C . SER A 1 114 ? 8.292 0.193 -3.120 1.00 65.19 114 SER A C 1
ATOM 814 O O . SER A 1 114 ? 9.069 0.319 -4.053 1.00 65.19 114 SER A O 1
ATOM 816 N N . THR A 1 115 ? 8.588 -0.506 -2.025 1.00 62.16 115 THR A N 1
ATOM 817 C CA . THR A 1 115 ? 9.888 -1.161 -1.836 1.00 62.16 115 THR A CA 1
ATOM 818 C C . THR A 1 115 ? 9.775 -2.691 -1.986 1.00 62.16 115 THR A C 1
ATOM 820 O O . THR A 1 115 ? 8.685 -3.263 -1.866 1.00 62.16 115 THR A O 1
ATOM 823 N N . PRO A 1 116 ? 10.863 -3.409 -2.325 1.00 54.12 116 PRO A N 1
ATOM 824 C CA . PRO A 1 116 ? 10.852 -4.866 -2.457 1.00 54.12 116 PRO A CA 1
ATOM 825 C C . PRO A 1 116 ? 10.592 -5.562 -1.131 1.00 54.12 116 PRO A C 1
ATOM 827 O O . PRO A 1 116 ? 11.421 -5.520 -0.228 1.00 54.12 116 PRO A O 1
ATOM 830 N N . GLY A 1 117 ? 9.461 -6.256 -1.027 1.00 48.00 117 GLY A N 1
ATOM 831 C CA . GLY A 1 117 ? 9.132 -7.034 0.170 1.00 48.00 117 GLY A CA 1
ATOM 832 C C . GLY A 1 117 ? 8.778 -6.201 1.408 1.00 48.00 117 GLY A C 1
ATOM 833 O O . GLY A 1 117 ? 8.499 -6.792 2.444 1.00 48.00 117 GLY A O 1
ATOM 834 N N . GLU A 1 118 ? 8.715 -4.872 1.301 1.00 40.88 118 GLU A N 1
ATOM 835 C CA . GLU A 1 118 ? 8.193 -3.968 2.326 1.00 40.88 118 GLU A CA 1
ATOM 836 C C . GLU A 1 118 ? 7.188 -3.017 1.670 1.00 40.88 118 GLU A C 1
ATOM 838 O O . GLU A 1 118 ? 7.445 -2.417 0.633 1.00 40.88 118 GLU A O 1
ATOM 843 N N . ARG A 1 119 ? 6.001 -2.850 2.252 1.00 52.34 119 ARG A N 1
ATOM 844 C CA . ARG A 1 119 ? 5.236 -1.629 1.972 1.00 52.34 119 ARG A CA 1
ATOM 845 C C . ARG A 1 119 ? 5.898 -0.555 2.830 1.00 52.34 119 ARG A C 1
ATOM 847 O O . ARG A 1 119 ? 6.120 -0.806 4.013 1.00 52.34 119 ARG A O 1
ATOM 854 N N . ALA A 1 120 ? 6.224 0.615 2.273 1.00 66.12 120 ALA A N 1
ATOM 855 C CA . ALA A 1 120 ? 6.934 1.656 3.029 1.00 66.12 120 ALA A CA 1
ATOM 856 C C . ALA A 1 120 ? 6.236 1.994 4.359 1.00 66.12 120 ALA A C 1
ATOM 858 O O . ALA A 1 120 ? 6.890 2.245 5.363 1.00 66.12 120 ALA A O 1
ATOM 859 N N . LEU A 1 121 ? 4.906 1.912 4.383 1.00 77.69 121 LEU A N 1
ATOM 860 C CA . LEU A 1 121 ? 4.118 1.760 5.598 1.00 77.69 121 LEU A CA 1
ATOM 861 C C . LEU A 1 121 ? 3.101 0.639 5.380 1.00 77.69 121 LEU A C 1
ATOM 863 O O . LEU A 1 121 ? 2.465 0.592 4.328 1.00 77.69 121 LEU A O 1
ATOM 867 N N . VAL A 1 122 ? 2.935 -0.242 6.362 1.00 83.31 122 VAL A N 1
ATOM 868 C CA . VAL A 1 122 ? 1.947 -1.335 6.333 1.00 83.31 122 VAL A CA 1
ATOM 869 C C . VAL A 1 122 ? 0.868 -1.075 7.376 1.00 83.31 122 VAL A C 1
ATOM 871 O O . VAL A 1 122 ? 1.137 -0.479 8.419 1.00 83.31 122 VAL A O 1
ATOM 874 N N . LEU A 1 123 ? -0.346 -1.551 7.136 1.00 89.06 123 LEU A N 1
ATOM 875 C CA . LEU A 1 123 ? -1.324 -1.748 8.200 1.00 89.06 123 LEU A CA 1
ATOM 876 C C . LEU A 1 123 ? -0.845 -2.944 9.036 1.00 89.06 123 LEU A C 1
ATOM 878 O O . LEU A 1 123 ? -0.676 -4.033 8.498 1.00 89.06 123 LEU A O 1
ATOM 882 N N . SER A 1 124 ? -0.579 -2.743 10.328 1.00 85.94 124 SER A N 1
ATOM 883 C CA . SER A 1 124 ? -0.072 -3.809 11.207 1.00 85.94 124 SER A CA 1
ATOM 884 C C . SER A 1 124 ? -1.152 -4.434 12.070 1.00 85.94 124 SER A C 1
ATOM 886 O O . SER A 1 124 ? -1.132 -5.640 12.291 1.00 85.94 124 SER A O 1
ATOM 888 N N . GLU A 1 125 ? -2.087 -3.634 12.574 1.00 88.56 125 GLU A N 1
ATOM 889 C CA . GLU A 1 125 ? -3.100 -4.109 13.512 1.00 88.56 125 GLU A CA 1
ATOM 890 C C . GLU A 1 125 ? -4.385 -3.286 13.377 1.00 88.56 125 GLU A C 1
ATOM 892 O O . GLU A 1 125 ? -4.350 -2.056 13.299 1.00 88.56 125 GLU A O 1
ATOM 897 N N . VAL A 1 126 ? -5.542 -3.950 13.350 1.00 92.50 126 VAL A N 1
ATOM 898 C CA . VAL A 1 126 ? -6.857 -3.297 13.358 1.00 92.50 126 VAL A CA 1
ATOM 899 C C . VAL A 1 126 ? -7.669 -3.808 14.537 1.00 92.50 126 VAL A C 1
ATOM 901 O O . VAL A 1 126 ? -8.077 -4.969 14.587 1.00 92.50 126 VAL A O 1
ATOM 904 N N . ARG A 1 127 ? -7.972 -2.901 15.465 1.00 91.69 127 ARG A N 1
ATOM 905 C CA . ARG A 1 127 ? -8.897 -3.150 16.568 1.00 91.69 127 ARG A CA 1
ATOM 906 C C . ARG A 1 127 ? -10.299 -2.697 16.192 1.00 91.69 127 ARG A C 1
ATOM 908 O O . ARG A 1 127 ? -10.544 -1.498 16.031 1.00 91.69 127 ARG A O 1
ATOM 915 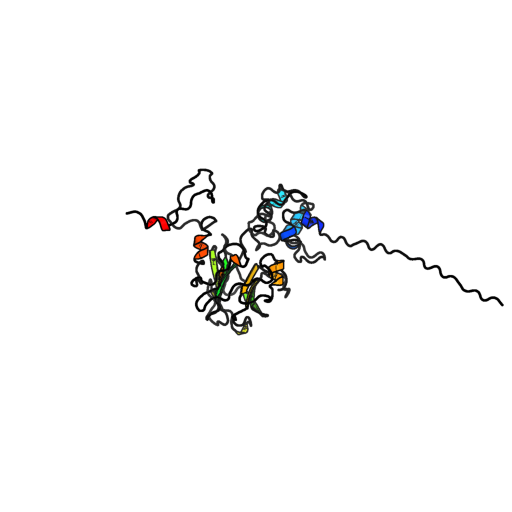N N . ILE A 1 128 ? -11.233 -3.645 16.143 1.00 89.56 128 ILE A N 1
ATOM 916 C CA . ILE A 1 128 ? -12.649 -3.364 15.857 1.00 89.56 128 ILE A CA 1
ATOM 917 C C . ILE A 1 128 ? -13.479 -3.072 17.117 1.00 89.56 128 ILE A C 1
ATOM 919 O O . ILE A 1 128 ? -14.545 -2.461 17.022 1.00 89.56 128 ILE A O 1
ATOM 923 N N . ASP A 1 129 ? -12.993 -3.470 18.294 1.00 88.50 129 ASP A N 1
ATOM 924 C CA . ASP A 1 129 ? -13.622 -3.169 19.582 1.00 88.50 129 ASP A CA 1
ATOM 925 C C . ASP A 1 129 ? -13.255 -1.764 20.080 1.00 88.50 129 ASP A C 1
ATOM 927 O O . ASP A 1 129 ? -12.330 -1.130 19.588 1.00 88.50 129 ASP A O 1
ATOM 931 N N . GLN A 1 130 ? -13.979 -1.240 21.072 1.00 87.69 130 GLN A N 1
ATOM 932 C CA . GLN A 1 130 ? -13.694 0.094 21.610 1.00 87.69 130 GLN A CA 1
ATOM 933 C C . GLN A 1 130 ? -12.491 0.084 22.583 1.00 87.69 130 GLN A C 1
ATOM 935 O O . GLN A 1 130 ? -12.452 -0.754 23.486 1.00 87.69 130 GLN A O 1
ATOM 940 N N . PRO A 1 131 ? -11.552 1.051 22.488 1.00 89.38 131 PRO A N 1
ATOM 941 C CA . PRO A 1 131 ? -11.462 2.068 21.439 1.00 89.38 131 PRO A CA 1
ATOM 942 C C . PRO A 1 131 ? -10.997 1.456 20.114 1.00 89.38 131 PRO A C 1
ATOM 944 O O . PRO A 1 131 ? -10.048 0.677 20.109 1.00 89.38 131 PRO A O 1
ATOM 947 N N . GLN A 1 132 ? -11.633 1.850 19.010 1.00 92.06 132 GLN A N 1
ATOM 948 C CA . GLN A 1 132 ? -11.255 1.381 17.676 1.00 92.06 132 GLN A CA 1
ATOM 949 C C . GLN A 1 132 ? -9.953 2.036 17.230 1.00 92.06 132 GLN A C 1
ATOM 951 O O . GLN A 1 132 ? -9.773 3.250 17.385 1.00 92.06 132 GLN A O 1
ATOM 956 N N . VAL A 1 133 ? -9.040 1.226 16.700 1.00 93.00 133 VAL A N 1
ATOM 957 C CA . VAL A 1 133 ? -7.686 1.662 16.349 1.00 93.00 133 VAL A CA 1
ATOM 958 C C . VAL A 1 133 ? -7.261 1.044 15.029 1.00 93.00 133 VAL A C 1
ATOM 960 O O . VAL A 1 133 ? -7.454 -0.147 14.809 1.00 93.00 133 VAL A O 1
ATOM 963 N N . ILE A 1 134 ? -6.641 1.865 14.185 1.00 94.25 134 ILE A N 1
ATOM 964 C CA . ILE A 1 134 ? -5.814 1.414 13.065 1.00 94.25 134 ILE A CA 1
ATOM 965 C C . ILE A 1 134 ? -4.363 1.626 13.471 1.00 94.25 134 ILE A C 1
ATOM 967 O O . ILE A 1 134 ? -3.988 2.739 13.846 1.00 94.25 134 ILE A O 1
ATOM 971 N N . GLU A 1 135 ? -3.546 0.589 13.396 1.00 93.00 135 GLU A N 1
ATOM 972 C CA . GLU A 1 135 ? -2.106 0.692 13.553 1.00 93.00 135 GLU A CA 1
ATOM 973 C C . GLU A 1 135 ? -1.397 0.577 12.205 1.00 93.00 135 GLU A C 1
ATOM 975 O O . GLU A 1 135 ? -1.710 -0.275 11.374 1.00 93.00 135 GLU A O 1
ATOM 980 N N . ILE A 1 136 ? -0.443 1.479 12.003 1.00 90.94 136 ILE A N 1
ATOM 981 C CA . ILE A 1 136 ? 0.427 1.542 10.839 1.00 90.94 136 ILE A CA 1
ATOM 982 C C . ILE A 1 136 ? 1.855 1.293 11.320 1.00 90.94 136 ILE A C 1
ATOM 984 O O . ILE A 1 136 ? 2.327 2.001 12.211 1.00 90.94 136 ILE A O 1
ATOM 988 N N . LEU A 1 137 ? 2.552 0.337 10.719 1.00 82.44 137 LEU A N 1
ATOM 989 C CA . LEU A 1 137 ? 3.953 0.019 10.989 1.00 82.44 137 LEU A CA 1
ATOM 990 C C . LEU A 1 137 ? 4.841 0.596 9.886 1.00 82.44 137 LEU A C 1
ATOM 992 O O . LEU A 1 137 ? 4.521 0.515 8.702 1.00 82.44 137 LEU A O 1
ATOM 996 N N . ASN A 1 138 ? 5.982 1.144 10.294 1.00 79.50 138 ASN A N 1
ATOM 997 C CA . ASN A 1 138 ? 7.122 1.367 9.418 1.00 79.50 138 ASN A CA 1
ATOM 998 C C . ASN A 1 138 ? 8.070 0.168 9.532 1.00 79.50 138 ASN A C 1
ATOM 1000 O O . ASN A 1 138 ? 8.804 0.093 10.521 1.00 79.50 138 ASN A O 1
ATOM 1004 N N . PRO A 1 139 ? 8.061 -0.772 8.574 1.00 67.62 139 PRO A N 1
ATOM 1005 C CA . PRO A 1 139 ? 8.950 -1.926 8.643 1.00 67.62 139 PRO A CA 1
ATOM 1006 C C . PRO A 1 139 ? 10.405 -1.548 8.304 1.00 67.62 139 PRO A C 1
ATOM 1008 O O . PRO A 1 139 ? 11.332 -2.208 8.767 1.00 67.62 139 PRO A O 1
ATOM 1011 N N . THR A 1 140 ? 10.609 -0.420 7.614 1.00 62.34 140 THR A N 1
ATOM 1012 C CA . THR A 1 140 ? 11.885 -0.050 6.997 1.00 62.34 140 THR A CA 1
ATOM 1013 C C . THR A 1 140 ? 12.972 0.355 7.999 1.00 62.34 140 THR A C 1
ATOM 1015 O O . THR A 1 140 ? 12.725 0.678 9.165 1.00 62.34 140 THR A O 1
ATOM 1018 N N . ALA A 1 141 ? 14.213 0.434 7.509 1.00 59.81 141 ALA A N 1
ATOM 1019 C CA . ALA A 1 141 ? 15.380 0.869 8.278 1.00 59.81 141 ALA A CA 1
ATOM 1020 C C . ALA A 1 141 ? 15.501 2.398 8.464 1.00 59.81 141 ALA A C 1
ATOM 1022 O O . ALA A 1 141 ? 16.417 2.860 9.152 1.00 59.81 141 ALA A O 1
ATOM 1023 N N . THR A 1 142 ? 14.613 3.200 7.867 1.00 62.78 142 THR A N 1
ATOM 1024 C CA . THR A 1 142 ? 14.644 4.671 7.971 1.00 62.78 142 THR A CA 1
ATOM 1025 C C . THR A 1 142 ? 13.324 5.217 8.503 1.00 62.78 142 THR A C 1
ATOM 1027 O O . THR A 1 142 ? 12.308 4.536 8.492 1.00 62.78 142 THR A O 1
ATOM 1030 N N . ALA A 1 143 ? 13.333 6.426 9.068 1.00 73.44 143 ALA A N 1
ATOM 1031 C CA . ALA A 1 143 ? 12.101 7.030 9.567 1.00 73.44 143 ALA A CA 1
ATOM 1032 C C . ALA A 1 143 ? 11.237 7.523 8.398 1.00 73.44 143 ALA A C 1
ATOM 1034 O O . ALA A 1 143 ? 11.753 8.191 7.503 1.00 73.44 143 ALA A O 1
ATOM 1035 N N . ILE A 1 144 ? 9.931 7.258 8.449 1.00 75.81 144 ILE A N 1
ATOM 1036 C CA . ILE A 1 144 ? 8.971 7.647 7.408 1.00 75.81 144 ILE A CA 1
ATOM 1037 C C . ILE A 1 144 ? 7.895 8.539 8.018 1.00 75.81 144 ILE A C 1
ATOM 1039 O O . ILE A 1 144 ? 7.336 8.221 9.065 1.00 75.81 144 ILE A O 1
ATOM 1043 N N . ASP A 1 145 ? 7.601 9.670 7.377 1.00 84.62 145 ASP A N 1
ATOM 1044 C CA . ASP A 1 145 ? 6.489 10.537 7.770 1.00 84.62 145 ASP A CA 1
ATOM 1045 C C . ASP A 1 145 ? 5.193 10.091 7.083 1.00 84.62 145 ASP A C 1
ATOM 1047 O O . ASP A 1 145 ? 5.068 10.176 5.864 1.00 84.62 145 ASP A O 1
ATOM 1051 N N . ALA A 1 146 ? 4.220 9.636 7.875 1.00 86.00 146 ALA A N 1
ATOM 1052 C CA . ALA A 1 146 ? 2.886 9.270 7.397 1.00 86.00 146 ALA A CA 1
ATOM 1053 C C . ALA A 1 146 ? 1.980 10.494 7.144 1.00 86.00 146 ALA A C 1
ATOM 1055 O O . ALA A 1 146 ? 0.836 10.353 6.706 1.00 86.00 146 ALA A O 1
ATOM 1056 N N . GLY A 1 147 ? 2.446 11.706 7.465 1.00 86.62 147 GLY A N 1
ATOM 1057 C CA . GLY A 1 147 ? 1.701 12.947 7.284 1.00 86.62 147 GLY A CA 1
ATOM 1058 C C . GLY A 1 147 ? 1.264 13.154 5.833 1.00 86.62 147 GLY A C 1
ATOM 1059 O O . GLY A 1 147 ? 2.056 13.054 4.903 1.00 86.62 147 GLY A O 1
ATOM 1060 N N . GLY A 1 148 ? -0.012 13.481 5.634 1.00 83.69 148 GLY A N 1
ATOM 1061 C CA . GLY A 1 148 ? -0.601 13.703 4.314 1.00 83.69 148 GLY A CA 1
ATOM 1062 C C . GLY A 1 148 ? -1.183 12.452 3.650 1.00 83.69 148 GLY A C 1
ATOM 1063 O O . GLY A 1 148 ? -1.960 12.608 2.705 1.00 83.69 148 GLY A O 1
ATOM 1064 N N . MET A 1 149 ? -0.887 11.250 4.159 1.00 86.94 149 MET A N 1
ATOM 1065 C CA . MET A 1 149 ? -1.541 10.010 3.728 1.00 86.94 149 MET A CA 1
ATOM 1066 C C . MET A 1 149 ? -3.022 10.003 4.073 1.00 86.94 149 MET A C 1
ATOM 1068 O O . MET A 1 149 ? -3.463 10.696 4.989 1.00 86.94 149 MET A O 1
ATOM 1072 N N . TYR A 1 150 ? -3.787 9.176 3.371 1.00 88.38 150 TYR A N 1
ATOM 1073 C CA . TYR A 1 150 ? -5.210 9.012 3.620 1.00 88.38 150 TYR A CA 1
ATOM 1074 C C . TYR A 1 150 ? -5.534 7.614 4.123 1.00 88.38 150 TYR A C 1
ATOM 1076 O O . TYR A 1 150 ? -5.125 6.616 3.534 1.00 88.38 150 TYR A O 1
ATOM 1084 N N . LEU A 1 151 ? -6.338 7.560 5.178 1.00 90.94 151 LEU A N 1
ATOM 1085 C CA . LEU A 1 151 ? -7.047 6.364 5.605 1.00 90.94 151 LEU A CA 1
ATOM 1086 C C . LEU A 1 151 ? -8.482 6.437 5.107 1.00 90.94 151 LEU A C 1
ATOM 1088 O O . LEU A 1 151 ? -9.113 7.491 5.196 1.00 90.94 151 LEU A O 1
ATOM 1092 N N . TYR A 1 152 ? -9.000 5.315 4.625 1.00 89.62 152 TYR A N 1
ATOM 1093 C CA . TYR A 1 152 ? -10.418 5.174 4.327 1.00 89.62 152 TYR A CA 1
ATOM 1094 C C . TYR A 1 152 ? -11.006 3.953 5.003 1.00 89.62 152 TYR A C 1
ATOM 1096 O O . TYR A 1 152 ? -10.399 2.880 5.025 1.00 89.62 152 TYR A O 1
ATOM 1104 N N . THR A 1 153 ? -12.226 4.160 5.476 1.00 86.62 153 THR A N 1
ATOM 1105 C CA . THR A 1 153 ? -13.139 3.173 6.043 1.00 86.62 153 THR A CA 1
ATOM 1106 C C . THR A 1 153 ? -14.517 3.537 5.488 1.00 86.62 153 THR A C 1
ATOM 1108 O O . THR A 1 153 ? -14.883 4.717 5.444 1.00 86.62 153 THR A O 1
ATOM 1111 N N . GLY A 1 154 ? -15.260 2.574 4.944 1.00 78.31 154 GLY A N 1
ATOM 1112 C CA . GLY A 1 154 ? -16.468 2.894 4.171 1.00 78.31 154 GLY A CA 1
ATOM 1113 C C . GLY A 1 154 ? -16.239 3.952 3.064 1.00 78.31 154 GLY A C 1
ATOM 1114 O O . GLY A 1 154 ? -15.268 3.910 2.301 1.00 78.31 154 GLY A O 1
ATOM 1115 N N . ASP A 1 155 ? -17.132 4.940 2.975 1.00 70.81 155 ASP A N 1
ATOM 1116 C CA . ASP A 1 155 ? -17.106 5.966 1.917 1.00 70.81 155 ASP A CA 1
ATOM 1117 C C . ASP A 1 155 ? -16.316 7.239 2.278 1.00 70.81 155 ASP A C 1
ATOM 1119 O O . ASP A 1 155 ? -16.159 8.131 1.439 1.00 70.81 155 ASP A O 1
ATOM 1123 N N . ALA A 1 156 ? -15.802 7.346 3.504 1.00 76.94 156 ALA A N 1
ATOM 1124 C CA . ALA A 1 156 ? -15.157 8.556 4.008 1.00 76.94 156 ALA A CA 1
ATOM 1125 C C . ALA A 1 156 ? -13.641 8.400 4.140 1.00 76.94 156 ALA A C 1
ATOM 1127 O O . ALA A 1 156 ? -13.129 7.310 4.390 1.00 76.94 156 ALA A O 1
ATOM 1128 N N . GLY A 1 157 ? -12.927 9.513 3.958 1.00 84.44 157 GLY A N 1
ATOM 1129 C CA . GLY A 1 157 ? -11.473 9.581 4.056 1.00 84.44 157 GLY A CA 1
ATOM 1130 C C . GLY A 1 157 ? -11.018 10.515 5.158 1.00 84.44 157 GLY A C 1
ATOM 1131 O O . GLY A 1 157 ? -11.562 11.606 5.321 1.00 84.44 157 GLY A O 1
ATOM 1132 N N . PHE A 1 158 ? -9.974 10.112 5.864 1.00 88.00 158 PHE A N 1
ATOM 1133 C CA . PHE A 1 158 ? -9.257 10.931 6.826 1.00 88.00 158 PHE A CA 1
ATOM 1134 C C . PHE A 1 158 ? -7.831 11.120 6.345 1.00 88.00 158 PHE A C 1
ATOM 1136 O O . PHE A 1 158 ? -7.099 10.148 6.158 1.00 88.00 158 PHE A O 1
ATOM 1143 N N . GLN A 1 159 ? -7.434 12.376 6.168 1.00 88.19 159 GLN A N 1
ATOM 1144 C CA . GLN A 1 159 ? -6.039 12.692 5.929 1.00 88.19 159 GLN A CA 1
ATOM 1145 C C . GLN A 1 159 ? -5.293 12.702 7.262 1.00 88.19 159 GLN A C 1
ATOM 1147 O O . GLN A 1 159 ? -5.628 13.474 8.164 1.00 88.19 159 GLN A O 1
ATOM 1152 N N . ILE A 1 160 ? -4.252 11.883 7.363 1.00 88.56 160 ILE A N 1
ATOM 1153 C CA . ILE A 1 160 ? -3.291 11.925 8.457 1.00 88.56 160 ILE A CA 1
ATOM 1154 C C . ILE A 1 160 ? -2.699 13.346 8.494 1.00 88.56 160 ILE A C 1
ATOM 1156 O O . ILE A 1 160 ? -2.137 13.792 7.489 1.00 88.56 160 ILE A O 1
ATOM 1160 N N . PRO A 1 161 ? -2.832 14.095 9.606 1.00 86.19 161 PRO A N 1
ATOM 1161 C CA . PRO A 1 161 ? -2.459 15.505 9.643 1.00 86.19 161 PRO A CA 1
ATOM 1162 C C . PRO A 1 161 ? -0.994 15.736 9.257 1.00 86.19 161 PRO A C 1
ATOM 1164 O O . PRO A 1 161 ? -0.092 15.232 9.920 1.00 86.19 161 PRO A O 1
ATOM 1167 N N . SER A 1 162 ? -0.747 16.542 8.222 1.00 73.12 162 SER A N 1
ATOM 1168 C CA . SER A 1 162 ? 0.601 17.002 7.878 1.00 73.12 162 SER A CA 1
ATOM 1169 C C . SER A 1 162 ? 0.927 18.289 8.640 1.00 73.12 162 SER A C 1
ATOM 1171 O O . SER A 1 162 ? 0.234 19.297 8.490 1.00 73.12 162 SER A O 1
ATOM 1173 N N . GLY A 1 163 ? 2.001 18.286 9.428 1.00 61.59 163 GLY A N 1
ATOM 1174 C CA . GLY A 1 163 ? 2.625 19.523 9.892 1.00 61.59 163 GLY A CA 1
ATOM 1175 C C . GLY A 1 163 ? 1.914 20.314 10.994 1.00 61.59 163 GLY A C 1
ATOM 1176 O O . GLY A 1 163 ? 2.066 21.526 10.983 1.00 61.59 163 GLY A O 1
ATOM 1177 N N . GLN A 1 164 ? 1.207 19.689 11.946 1.00 53.16 164 GLN A N 1
ATOM 1178 C CA . GLN A 1 164 ? 1.104 20.121 13.362 1.00 53.16 164 GLN A CA 1
ATOM 1179 C C . GLN A 1 164 ? 0.206 19.132 14.157 1.00 53.16 164 GLN A C 1
ATOM 1181 O O . GLN A 1 164 ? -0.961 18.954 13.804 1.00 53.16 164 GLN A O 1
ATOM 1186 N N . PRO A 1 165 ? 0.699 18.535 15.261 1.00 52.47 165 PRO A N 1
ATOM 1187 C CA . PRO A 1 165 ? 2.106 18.495 15.653 1.00 52.47 165 PRO A CA 1
ATOM 1188 C C . PRO A 1 165 ? 2.897 17.562 14.712 1.00 52.47 165 PRO A C 1
ATOM 1190 O O . PRO A 1 165 ? 2.303 16.786 13.970 1.00 52.47 165 PRO A O 1
ATOM 1193 N N . ALA A 1 166 ? 4.231 17.624 14.751 1.00 58.25 166 ALA A N 1
ATOM 1194 C CA . ALA A 1 166 ? 5.163 16.811 13.949 1.00 58.25 166 ALA A CA 1
ATOM 1195 C C . ALA A 1 166 ? 5.197 15.308 14.346 1.00 58.25 166 ALA A C 1
ATOM 1197 O O . ALA A 1 166 ? 6.255 14.693 14.422 1.00 58.25 166 ALA A O 1
ATOM 1198 N N . ASN A 1 167 ? 4.038 14.720 14.651 1.00 68.94 167 ASN A N 1
ATOM 1199 C CA . ASN A 1 167 ? 3.883 13.453 15.377 1.00 68.94 167 ASN A CA 1
ATOM 1200 C C . ASN A 1 167 ? 3.580 12.241 14.481 1.00 68.94 167 ASN A C 1
ATOM 1202 O O . ASN A 1 167 ? 3.194 11.187 14.987 1.00 68.94 167 ASN A O 1
ATOM 1206 N N . THR A 1 168 ? 3.713 12.407 13.170 1.00 83.56 168 THR A N 1
ATOM 1207 C CA . THR A 1 168 ? 3.415 11.401 12.141 1.00 83.56 168 THR A CA 1
ATOM 1208 C C . THR A 1 168 ? 4.671 10.752 11.569 1.00 83.56 168 THR A C 1
ATOM 1210 O O . THR A 1 168 ? 4.559 9.808 10.796 1.00 83.56 168 THR A O 1
ATOM 1213 N N . ALA A 1 169 ? 5.854 11.207 11.996 1.00 85.56 169 ALA A N 1
ATOM 1214 C CA . ALA A 1 169 ? 7.109 10.513 11.759 1.00 85.56 169 ALA A CA 1
ATOM 1215 C C . ALA A 1 169 ? 7.142 9.205 12.557 1.00 85.56 169 ALA A C 1
ATOM 1217 O O . ALA A 1 169 ? 7.081 9.205 13.791 1.00 85.56 169 ALA A O 1
ATOM 1218 N N . ILE A 1 170 ? 7.253 8.097 11.837 1.00 82.00 170 ILE A N 1
ATOM 1219 C CA . ILE A 1 170 ? 7.315 6.745 12.367 1.00 82.00 170 ILE A CA 1
ATOM 1220 C C . ILE A 1 170 ? 8.777 6.297 12.285 1.00 82.00 170 ILE A C 1
ATOM 1222 O O . ILE A 1 170 ? 9.319 6.209 11.180 1.00 82.00 170 ILE A O 1
ATOM 1226 N N . PRO A 1 171 ? 9.463 6.059 13.419 1.00 77.12 171 PRO A N 1
ATOM 1227 C CA . PRO A 1 171 ? 10.847 5.595 13.392 1.00 77.12 171 PRO A CA 1
ATOM 1228 C C . PRO A 1 171 ? 10.946 4.197 12.754 1.00 77.12 171 PRO A C 1
ATOM 1230 O O . PRO A 1 171 ? 9.924 3.519 12.644 1.00 77.12 171 PRO A O 1
ATOM 1233 N N . PRO A 1 172 ? 12.155 3.751 12.370 1.00 70.25 172 PRO A N 1
ATOM 1234 C CA . PRO A 1 172 ? 12.384 2.383 11.904 1.00 70.25 172 PRO A CA 1
ATOM 1235 C C . PRO A 1 172 ? 11.798 1.349 12.873 1.00 70.25 172 PRO A C 1
ATOM 1237 O O . PRO A 1 172 ? 12.059 1.425 14.078 1.00 70.25 172 PRO A O 1
ATOM 1240 N N . GLY A 1 173 ? 10.985 0.416 12.374 1.00 67.56 173 GLY A N 1
ATOM 1241 C CA . GLY A 1 173 ? 10.281 -0.588 13.185 1.00 67.56 173 GLY A CA 1
ATOM 1242 C C . GLY A 1 173 ? 9.230 -0.028 14.156 1.00 67.56 173 GLY A C 1
ATOM 1243 O O . GLY A 1 173 ? 8.746 -0.756 15.023 1.00 67.56 173 GLY A O 1
ATOM 1244 N N . GLY A 1 174 ? 8.915 1.267 14.077 1.00 75.06 174 GLY A N 1
ATOM 1245 C CA . GLY A 1 174 ? 7.938 1.937 14.930 1.00 75.06 174 GLY A CA 1
ATOM 1246 C C . GLY A 1 174 ? 6.522 1.884 14.369 1.00 75.06 174 GLY A C 1
ATOM 1247 O O . GLY A 1 174 ? 6.314 1.560 13.201 1.00 75.06 174 GLY A O 1
ATOM 1248 N N . THR A 1 175 ? 5.542 2.276 15.188 1.00 85.94 175 THR A N 1
ATOM 1249 C CA . THR A 1 175 ? 4.134 2.323 14.774 1.00 85.94 175 THR A CA 1
ATOM 1250 C C . THR A 1 175 ? 3.479 3.684 15.002 1.00 85.94 175 THR A C 1
ATOM 1252 O O . THR A 1 175 ? 3.859 4.464 15.885 1.00 85.94 175 THR A O 1
ATOM 1255 N N . LEU A 1 176 ? 2.460 3.970 14.194 1.00 91.19 176 LEU A N 1
ATOM 1256 C CA . LEU A 1 176 ? 1.515 5.063 14.368 1.00 91.19 176 LEU A CA 1
ATOM 1257 C C . LEU A 1 176 ? 0.120 4.484 14.565 1.00 91.19 176 LEU A C 1
ATOM 1259 O O . LEU A 1 176 ? -0.390 3.762 13.717 1.00 91.19 176 LEU A O 1
ATOM 1263 N N . ARG A 1 177 ? -0.526 4.862 15.668 1.00 92.75 177 ARG A N 1
ATOM 1264 C CA . ARG A 1 177 ? -1.908 4.463 15.957 1.00 92.75 177 ARG A CA 1
ATOM 1265 C C . ARG A 1 177 ? -2.867 5.598 15.651 1.00 92.75 177 ARG A C 1
ATOM 1267 O O . ARG A 1 177 ? -2.671 6.714 16.133 1.00 92.75 177 ARG A O 1
ATOM 1274 N N . VAL A 1 178 ? -3.925 5.297 14.918 1.00 93.12 178 VAL A N 1
ATOM 1275 C CA . VAL A 1 178 ? -5.039 6.200 14.638 1.00 93.12 178 VAL A CA 1
ATOM 1276 C C . VAL A 1 178 ? -6.234 5.729 15.449 1.00 93.12 178 VAL A C 1
ATOM 1278 O O . VAL A 1 178 ? -6.789 4.669 15.182 1.00 93.12 178 VAL A O 1
ATOM 1281 N N . LEU A 1 179 ? -6.598 6.494 16.478 1.00 92.69 179 LEU A N 1
ATOM 1282 C CA . LEU A 1 179 ? -7.789 6.228 17.286 1.00 92.69 179 LEU A CA 1
ATOM 1283 C C . LEU A 1 179 ? -8.997 6.829 16.581 1.00 92.69 179 LEU A C 1
ATOM 1285 O O . LEU A 1 179 ? -9.029 8.045 16.381 1.00 92.69 179 LEU A O 1
ATOM 1289 N N . LEU A 1 180 ? -9.982 5.997 16.262 1.00 91.31 180 LEU A N 1
ATOM 1290 C CA . LEU A 1 180 ? -11.207 6.438 15.604 1.00 91.31 180 LEU A CA 1
ATOM 1291 C C . LEU A 1 180 ? -12.161 7.073 16.617 1.00 91.31 180 LEU A C 1
ATOM 1293 O O . LEU A 1 180 ? -12.269 6.629 17.764 1.00 91.31 180 LEU A O 1
ATOM 1297 N N . ASN A 1 181 ? -12.884 8.099 16.175 1.00 89.50 181 ASN A N 1
ATOM 1298 C CA . ASN A 1 181 ? -13.868 8.853 16.951 1.00 89.50 181 ASN A CA 1
ATOM 1299 C C . ASN A 1 181 ? -13.338 9.349 18.309 1.00 89.50 181 ASN A C 1
ATOM 1301 O O . ASN A 1 181 ? -14.071 9.417 19.299 1.00 89.50 181 ASN A O 1
ATOM 1305 N N . SER A 1 182 ? -12.061 9.721 18.364 1.00 88.81 182 SER A N 1
ATOM 1306 C CA . SER A 1 182 ? -11.375 10.196 19.564 1.00 88.81 182 SER A CA 1
ATOM 1307 C C . SER A 1 182 ? -11.112 11.698 19.480 1.00 88.81 182 SER A C 1
ATOM 1309 O O . SER A 1 182 ? -10.722 12.240 18.452 1.00 88.81 182 SER A O 1
ATOM 1311 N N . SER A 1 183 ? -11.266 12.395 20.604 1.00 88.12 183 SER A N 1
ATOM 1312 C CA . SER A 1 183 ? -10.835 13.790 20.762 1.00 88.12 183 SER A CA 1
ATOM 1313 C C . SER A 1 183 ? -9.549 13.913 21.586 1.00 88.12 183 SER A C 1
ATOM 1315 O O . SER A 1 183 ? -9.227 14.996 22.079 1.00 88.12 183 SER A O 1
ATOM 1317 N N . SER A 1 184 ? -8.840 12.802 21.814 1.00 87.94 184 SER A N 1
ATOM 1318 C CA . SER A 1 184 ? -7.602 12.802 22.594 1.00 87.94 184 SER A CA 1
ATOM 1319 C C . SER A 1 184 ? -6.511 13.598 21.866 1.00 87.94 184 SER A C 1
ATOM 1321 O O . SER A 1 184 ? -6.406 13.495 20.643 1.00 87.94 184 SER A O 1
ATOM 1323 N N . PRO A 1 185 ? -5.654 14.352 22.575 1.00 87.81 185 PRO A N 1
ATOM 1324 C CA . PRO A 1 185 ? -4.564 15.079 21.934 1.00 87.81 185 PRO A CA 1
ATOM 1325 C C . PRO A 1 185 ? -3.633 14.158 21.137 1.00 87.81 185 PRO A C 1
ATOM 1327 O O . PRO A 1 185 ? -3.259 13.079 21.611 1.00 87.81 185 PRO A O 1
ATOM 1330 N N . ASN A 1 186 ? -3.224 14.619 19.953 1.00 88.19 186 ASN A N 1
ATOM 1331 C CA . ASN A 1 186 ? -2.211 13.951 19.141 1.00 88.19 186 ASN A CA 1
ATOM 1332 C C . ASN A 1 186 ? -0.859 13.985 19.864 1.00 88.19 186 ASN A C 1
ATOM 1334 O O . ASN A 1 186 ? -0.411 15.037 20.321 1.00 88.19 186 ASN A O 1
ATOM 1338 N N . VAL A 1 187 ? -0.182 12.842 19.919 1.00 87.81 187 VAL A N 1
ATOM 1339 C CA . VAL A 1 187 ? 1.154 12.656 20.510 1.00 87.81 187 VAL A CA 1
ATOM 1340 C C . VAL A 1 187 ? 2.019 11.830 19.546 1.00 87.81 187 VAL A C 1
ATOM 1342 O O . VAL A 1 187 ? 1.464 11.185 18.658 1.00 87.81 187 VAL A O 1
ATOM 1345 N N . PRO A 1 188 ? 3.358 11.827 19.662 1.00 86.75 188 PRO A N 1
ATOM 1346 C CA . PRO A 1 188 ? 4.195 10.959 18.831 1.00 86.75 188 PRO A CA 1
ATOM 1347 C C . PRO A 1 188 ? 3.718 9.496 18.865 1.00 86.75 188 PRO A C 1
ATOM 1349 O O . PRO A 1 188 ? 3.463 8.951 19.942 1.00 86.75 188 PRO A O 1
ATOM 1352 N N . GLY A 1 189 ? 3.538 8.885 17.690 1.00 87.00 189 GLY A N 1
ATOM 1353 C CA . GLY A 1 189 ? 3.063 7.500 17.547 1.00 87.00 189 GLY A CA 1
ATOM 1354 C C . GLY A 1 189 ? 1.579 7.279 17.878 1.00 87.00 189 GLY A C 1
ATOM 1355 O O . GLY A 1 189 ? 1.132 6.130 17.982 1.00 87.00 189 GLY A O 1
ATOM 1356 N N . ARG A 1 190 ? 0.793 8.347 18.086 1.00 91.12 190 ARG A N 1
ATOM 1357 C CA . ARG A 1 190 ? -0.666 8.252 18.231 1.00 91.12 190 ARG A CA 1
ATOM 1358 C C . ARG A 1 190 ? -1.391 9.536 17.832 1.00 91.12 190 ARG A C 1
ATOM 1360 O O . ARG A 1 190 ? -1.262 10.569 18.492 1.00 91.12 190 ARG A O 1
ATOM 1367 N N . ILE A 1 191 ? -2.267 9.426 16.847 1.00 91.62 191 ILE A N 1
ATOM 1368 C CA . ILE A 1 191 ? -3.201 10.481 16.459 1.00 91.62 191 ILE A CA 1
ATOM 1369 C C . ILE A 1 191 ? -4.638 10.072 16.773 1.00 91.62 191 ILE A C 1
ATOM 1371 O O . ILE A 1 191 ? -4.969 8.888 16.830 1.00 91.62 191 ILE A O 1
ATOM 1375 N N . SER A 1 192 ? -5.487 11.067 16.990 1.00 90.38 192 SER A N 1
ATOM 1376 C CA . SER A 1 192 ? -6.927 10.876 17.082 1.00 90.38 192 SER A CA 1
ATOM 1377 C C . SER A 1 192 ? -7.593 11.408 15.826 1.00 90.38 192 SER A C 1
ATOM 1379 O O . SER A 1 192 ? -7.399 12.568 15.457 1.00 90.38 192 SER A O 1
ATOM 1381 N N . GLU A 1 193 ? -8.408 10.569 15.205 1.00 89.81 193 GLU A N 1
ATOM 1382 C CA . GLU A 1 193 ? -9.419 11.005 14.256 1.00 89.81 193 GLU A CA 1
ATOM 1383 C C . GLU A 1 193 ? -10.672 11.409 15.055 1.00 89.81 193 GLU A C 1
ATOM 1385 O O . GLU A 1 193 ? -11.197 10.609 15.832 1.00 89.81 193 GLU A O 1
ATOM 1390 N N . PRO A 1 194 ? -11.130 12.671 14.965 1.00 84.69 194 PRO A N 1
ATOM 1391 C CA . PRO A 1 194 ? -12.341 13.097 15.652 1.00 84.69 194 PRO A CA 1
ATOM 1392 C C . PRO A 1 194 ? -13.573 12.600 14.899 1.00 84.69 194 PRO A C 1
ATOM 1394 O O . PRO A 1 194 ? -13.586 12.631 13.677 1.00 84.69 194 PRO A O 1
ATOM 1397 N N . ALA A 1 195 ? -14.671 12.309 15.605 1.00 79.94 195 ALA A N 1
ATOM 1398 C CA . ALA A 1 195 ? -15.917 11.827 14.987 1.00 79.94 195 ALA A CA 1
ATOM 1399 C C . ALA A 1 195 ? -16.486 12.736 13.873 1.00 79.94 195 ALA A C 1
ATOM 1401 O O . ALA A 1 195 ? -17.285 12.308 13.044 1.00 79.94 195 ALA A O 1
ATOM 1402 N N . SER A 1 196 ? -16.077 14.008 13.834 1.00 74.69 196 SER A N 1
ATOM 1403 C CA . SER A 1 196 ? -16.411 14.949 12.763 1.00 74.69 196 SER A CA 1
ATOM 1404 C C . SER A 1 196 ? -15.712 14.672 11.427 1.00 74.69 196 SER A C 1
ATOM 1406 O O . SER A 1 196 ? -16.081 15.288 10.432 1.00 74.69 196 SER A O 1
ATOM 1408 N N . SER A 1 197 ? -14.692 13.811 11.391 1.00 73.44 197 SER A N 1
ATOM 1409 C CA . SER A 1 197 ? -13.960 13.457 10.171 1.00 73.44 197 SER A CA 1
ATOM 1410 C C . SER A 1 197 ? -14.775 12.576 9.230 1.00 73.44 197 SER A C 1
ATOM 1412 O O . SER A 1 197 ? -14.543 12.580 8.024 1.00 73.44 197 SER A O 1
ATOM 1414 N N . GLY A 1 198 ? -15.714 11.809 9.789 1.00 72.44 198 GLY A N 1
ATOM 1415 C CA . GLY A 1 198 ? -16.624 10.964 9.033 1.00 72.44 198 GLY A CA 1
ATOM 1416 C C . GLY A 1 198 ? -16.123 9.555 8.719 1.00 72.44 198 GLY A C 1
ATOM 1417 O O . GLY A 1 198 ? -16.880 8.855 8.057 1.00 72.44 198 GLY A O 1
ATOM 1418 N N . LEU A 1 199 ? -14.947 9.102 9.199 1.00 80.62 199 LEU A N 1
ATOM 1419 C CA . LEU A 1 199 ? -14.526 7.691 9.030 1.00 80.62 199 LEU A CA 1
ATOM 1420 C C . LEU A 1 199 ? -15.558 6.710 9.611 1.00 80.62 199 LEU A C 1
ATOM 1422 O O . LEU A 1 199 ? -15.719 5.594 9.121 1.00 80.62 199 LEU A O 1
ATOM 1426 N N . GLY A 1 200 ? -16.298 7.143 10.633 1.00 80.94 200 GLY A N 1
ATOM 1427 C CA . GLY A 1 200 ? -17.300 6.318 11.293 1.00 80.94 200 GLY A CA 1
ATOM 1428 C C . GLY A 1 200 ? -16.662 5.298 12.229 1.00 80.94 200 GLY A C 1
ATOM 1429 O O . GLY A 1 200 ? -15.538 5.475 12.691 1.00 80.94 200 GLY A O 1
ATOM 1430 N N . THR A 1 201 ? -17.415 4.260 12.576 1.00 86.50 201 THR A N 1
ATOM 1431 C CA . THR A 1 201 ? -16.954 3.161 13.434 1.00 86.50 201 THR A CA 1
ATOM 1432 C C . THR A 1 201 ? -16.916 1.870 12.644 1.00 86.50 201 THR A C 1
ATOM 1434 O O . THR A 1 201 ? -17.837 1.618 11.868 1.00 86.50 201 THR A O 1
ATOM 1437 N N . PHE A 1 202 ? -15.950 1.007 12.936 1.00 90.31 202 PHE A N 1
ATOM 1438 C CA . PHE A 1 202 ? -15.898 -0.332 12.364 1.00 90.31 202 PHE A CA 1
ATOM 1439 C C . PHE A 1 202 ? -17.107 -1.178 12.751 1.00 90.31 202 PHE A C 1
ATOM 1441 O O . PHE A 1 202 ? -17.524 -1.194 13.915 1.00 90.31 202 PHE A O 1
ATOM 1448 N N . GLY A 1 203 ? -17.633 -1.904 11.767 1.00 88.56 203 GLY A N 1
ATOM 1449 C CA . GLY A 1 203 ? -18.601 -2.978 11.965 1.00 88.56 203 GLY A CA 1
ATOM 1450 C C . GLY A 1 203 ? -17.963 -4.371 11.992 1.00 88.56 203 GLY A C 1
ATOM 1451 O O . GLY A 1 203 ? -16.751 -4.549 11.871 1.00 88.56 203 GLY A O 1
ATOM 1452 N N . SER A 1 204 ? -18.817 -5.395 12.087 1.00 87.69 204 SER A N 1
ATOM 1453 C CA . SER A 1 204 ? -18.407 -6.805 11.981 1.00 87.69 204 SER A CA 1
ATOM 1454 C C . SER A 1 204 ? -17.953 -7.207 10.572 1.00 87.69 204 SER A C 1
ATOM 1456 O O . SER A 1 204 ? -17.399 -8.287 10.399 1.00 87.69 204 SER A O 1
ATOM 1458 N N . ALA A 1 205 ? -18.225 -6.373 9.568 1.00 92.44 205 ALA A N 1
ATOM 1459 C CA . ALA A 1 205 ? -17.684 -6.488 8.223 1.00 92.44 205 ALA A CA 1
ATOM 1460 C C . ALA A 1 205 ? -17.367 -5.083 7.713 1.00 92.44 205 ALA A C 1
ATOM 1462 O O . ALA A 1 205 ? -18.277 -4.265 7.578 1.00 92.44 205 ALA A O 1
ATOM 1463 N N . ASP A 1 206 ? -16.096 -4.812 7.455 1.00 93.56 206 ASP A N 1
ATOM 1464 C CA . ASP A 1 206 ? -15.608 -3.508 7.005 1.00 93.56 206 ASP A CA 1
ATOM 1465 C C . ASP A 1 206 ? -14.236 -3.678 6.333 1.00 93.56 206 ASP A C 1
ATOM 1467 O O . ASP A 1 206 ? -13.791 -4.805 6.078 1.00 93.56 206 ASP A O 1
ATOM 1471 N N . PHE A 1 207 ? -13.570 -2.569 6.033 1.00 93.88 207 PHE A N 1
ATOM 1472 C CA . PHE A 1 207 ? -12.210 -2.555 5.516 1.00 93.88 207 PHE A CA 1
ATOM 1473 C C . PHE A 1 207 ? -11.427 -1.338 6.014 1.00 93.88 207 PHE A C 1
ATOM 1475 O O . PHE A 1 207 ? -11.988 -0.332 6.455 1.00 93.88 207 PHE A O 1
ATOM 1482 N N . VAL A 1 208 ? -10.108 -1.416 5.871 1.00 94.06 208 VAL A N 1
ATOM 1483 C CA . VAL A 1 208 ? -9.205 -0.269 5.958 1.00 94.06 208 VAL A CA 1
ATOM 1484 C C . VAL A 1 208 ? -8.355 -0.249 4.701 1.00 94.06 208 VAL A C 1
ATOM 1486 O O . VAL A 1 208 ? -7.807 -1.270 4.288 1.00 94.06 208 VAL A O 1
ATOM 1489 N N . SER A 1 209 ? -8.226 0.927 4.096 1.00 92.06 209 SER A N 1
ATOM 1490 C CA . SER A 1 209 ? -7.272 1.158 3.014 1.00 92.06 209 SER A CA 1
ATOM 1491 C C . SER A 1 209 ? -6.407 2.371 3.321 1.00 92.06 209 SER A C 1
ATOM 1493 O O . SER A 1 209 ? -6.935 3.454 3.597 1.00 92.06 209 SER A O 1
ATOM 1495 N N . LEU A 1 210 ? -5.095 2.192 3.233 1.00 90.81 210 LEU A N 1
ATOM 1496 C CA . LEU A 1 210 ? -4.098 3.245 3.367 1.00 90.81 210 LEU A CA 1
ATOM 1497 C C . LEU A 1 210 ? -3.675 3.705 1.973 1.00 90.81 210 LEU A C 1
ATOM 1499 O O . LEU A 1 210 ? -3.364 2.876 1.120 1.00 90.81 210 LEU A O 1
ATOM 1503 N N . HIS A 1 211 ? -3.665 5.015 1.740 1.00 85.88 211 HIS A N 1
ATOM 1504 C CA . HIS A 1 211 ? -3.315 5.595 0.450 1.00 85.88 211 HIS A CA 1
ATOM 1505 C C . HIS A 1 211 ? -2.285 6.718 0.559 1.00 85.88 211 HIS A C 1
ATOM 1507 O O . HIS A 1 211 ? -2.370 7.580 1.440 1.00 85.88 211 HIS A O 1
ATOM 1513 N N . TRP A 1 212 ? -1.389 6.776 -0.424 1.00 80.56 212 TRP A N 1
ATOM 1514 C CA . TRP A 1 212 ? -0.565 7.943 -0.716 1.00 80.56 212 TRP A CA 1
ATOM 1515 C C . TRP A 1 212 ? -1.106 8.669 -1.951 1.00 80.56 212 TRP A C 1
ATOM 1517 O O . TRP A 1 212 ? -1.242 8.083 -3.024 1.00 80.56 212 TRP A O 1
ATOM 1527 N N . ILE A 1 213 ? -1.446 9.953 -1.802 1.00 73.69 213 ILE A N 1
ATOM 1528 C CA . ILE A 1 213 ? -2.107 10.742 -2.850 1.00 73.69 213 ILE A CA 1
ATOM 1529 C C . ILE A 1 213 ? -1.450 12.110 -2.911 1.00 73.69 213 ILE A C 1
ATOM 1531 O O . ILE A 1 213 ? -1.597 12.924 -2.003 1.00 73.69 213 ILE A O 1
ATOM 1535 N N . ASN A 1 214 ? -0.717 12.363 -3.990 1.00 65.06 214 ASN A N 1
ATOM 1536 C CA . ASN A 1 214 ? 0.101 13.563 -4.156 1.00 65.06 214 ASN A CA 1
ATOM 1537 C C . ASN A 1 214 ? -0.396 14.508 -5.263 1.00 65.06 214 ASN A C 1
ATOM 1539 O O . ASN A 1 214 ? 0.239 15.530 -5.513 1.00 65.06 214 ASN A O 1
ATOM 1543 N N . ASP A 1 215 ? -1.515 14.206 -5.921 1.00 55.47 215 ASP A N 1
ATOM 1544 C CA . ASP A 1 215 ? -1.951 14.911 -7.132 1.00 55.47 215 ASP A CA 1
ATOM 1545 C C . ASP A 1 215 ? -3.240 15.738 -6.964 1.00 55.47 215 ASP A C 1
ATOM 1547 O O . ASP A 1 215 ? -3.811 16.200 -7.954 1.00 55.47 215 ASP A O 1
ATOM 1551 N N . ASN A 1 216 ? -3.691 15.980 -5.722 1.00 54.41 216 ASN A N 1
ATOM 1552 C CA . ASN A 1 216 ? -4.970 16.639 -5.386 1.00 54.41 216 ASN A CA 1
ATOM 1553 C C . ASN A 1 216 ? -6.192 16.013 -6.080 1.00 54.41 216 ASN A C 1
ATOM 1555 O O . ASN A 1 216 ? -7.278 16.603 -6.097 1.00 54.41 216 ASN A O 1
ATOM 1559 N N . SER A 1 217 ? -6.030 14.837 -6.680 1.00 56.75 217 SER A N 1
ATOM 1560 C CA . SER A 1 217 ? -7.114 14.144 -7.327 1.00 56.75 217 SER A CA 1
ATOM 1561 C C . SER A 1 217 ? -7.844 13.347 -6.251 1.00 56.75 217 SER A C 1
ATOM 1563 O O . SER A 1 217 ? -7.255 12.663 -5.417 1.00 56.75 217 SER A O 1
ATOM 1565 N N . ASN A 1 218 ? -9.168 13.447 -6.231 1.00 55.19 218 ASN A N 1
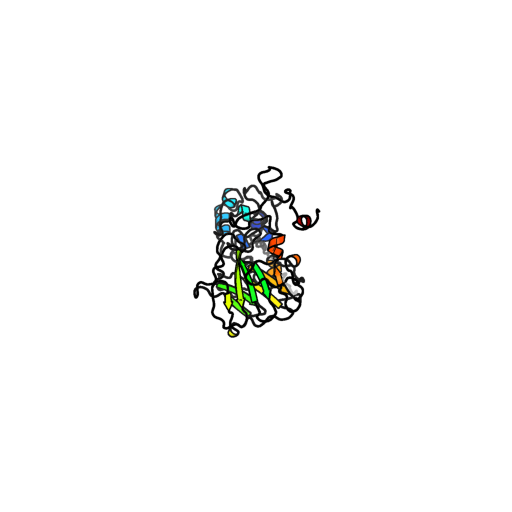ATOM 1566 C CA . ASN A 1 218 ? -10.018 12.683 -5.319 1.00 55.19 218 ASN A CA 1
ATOM 1567 C C . ASN A 1 218 ? -10.087 11.195 -5.745 1.00 55.19 218 ASN A C 1
ATOM 1569 O O . ASN A 1 218 ? -11.146 10.567 -5.666 1.00 55.19 218 ASN A O 1
ATOM 1573 N N . THR A 1 219 ? -9.015 10.650 -6.340 1.00 63.38 219 THR A N 1
ATOM 1574 C CA . THR A 1 219 ? -9.020 9.352 -7.019 1.00 63.38 219 THR A CA 1
ATOM 1575 C C . THR A 1 219 ? -8.525 8.255 -6.082 1.00 63.38 219 THR A C 1
ATOM 1577 O O . THR A 1 219 ? -7.378 7.820 -6.115 1.00 63.38 219 THR A O 1
ATOM 1580 N N . PHE A 1 220 ? -9.440 7.787 -5.237 1.00 69.19 220 PHE A N 1
ATOM 1581 C CA . PHE A 1 220 ? -9.194 6.767 -4.204 1.00 69.19 220 PHE A CA 1
ATOM 1582 C C . PHE A 1 220 ? -9.493 5.335 -4.667 1.00 69.19 220 PHE A C 1
ATOM 1584 O O . PHE A 1 220 ? -9.339 4.384 -3.910 1.00 69.19 220 PHE A O 1
ATOM 1591 N N . ASN A 1 221 ? -9.936 5.188 -5.918 1.00 73.25 221 ASN A N 1
ATOM 1592 C CA . ASN A 1 221 ? -10.214 3.909 -6.574 1.00 73.25 221 ASN A CA 1
ATOM 1593 C C . ASN A 1 221 ? -9.129 3.557 -7.596 1.00 73.25 221 ASN A C 1
ATOM 1595 O O . ASN A 1 221 ? -9.403 2.921 -8.613 1.00 73.25 221 ASN A O 1
ATOM 1599 N N . VAL A 1 222 ? -7.910 4.049 -7.373 1.00 70.38 222 VAL A N 1
ATOM 1600 C CA . VAL A 1 222 ? -6.797 3.851 -8.295 1.00 70.38 222 VAL A CA 1
ATOM 1601 C C . VAL A 1 222 ? -5.722 3.057 -7.591 1.00 70.38 222 VAL A C 1
ATOM 1603 O O . VAL A 1 222 ? -5.272 3.414 -6.513 1.00 70.38 222 VAL A O 1
ATOM 1606 N N . TYR A 1 223 ? -5.347 1.941 -8.198 1.00 66.38 223 TYR A N 1
ATOM 1607 C CA . TYR A 1 223 ? -4.567 0.908 -7.529 1.00 66.38 223 TYR A CA 1
ATOM 1608 C C . TYR A 1 223 ? -3.151 1.343 -7.140 1.00 66.38 223 TYR A C 1
ATOM 1610 O O . TYR A 1 223 ? -2.581 0.768 -6.229 1.00 66.38 223 TYR A O 1
ATOM 1618 N N . TRP A 1 224 ? -2.593 2.366 -7.793 1.00 65.06 224 TRP A N 1
ATOM 1619 C CA . TRP A 1 224 ? -1.257 2.875 -7.477 1.00 65.06 224 TRP A CA 1
ATOM 1620 C C . TRP A 1 224 ? -1.239 3.869 -6.314 1.00 65.06 224 TRP A C 1
ATOM 1622 O O . TRP A 1 224 ? -0.170 4.124 -5.777 1.00 65.06 224 TRP A O 1
ATOM 1632 N N . THR A 1 225 ? -2.387 4.435 -5.914 1.00 73.38 225 THR A N 1
ATOM 1633 C CA . THR A 1 225 ? -2.437 5.236 -4.679 1.00 73.38 225 THR A CA 1
ATOM 1634 C C . THR A 1 225 ? -2.509 4.348 -3.449 1.00 73.38 225 THR A C 1
ATOM 1636 O O . THR A 1 225 ? -2.303 4.841 -2.348 1.00 73.38 225 THR A O 1
ATOM 1639 N N . LEU A 1 226 ? -2.850 3.066 -3.612 1.00 78.88 226 LEU A N 1
ATOM 1640 C CA . LEU A 1 226 ? -3.037 2.133 -2.514 1.00 78.88 226 LEU A CA 1
ATOM 1641 C C . LEU A 1 226 ? -1.680 1.701 -1.952 1.00 78.88 226 LEU A C 1
ATOM 1643 O O . LEU A 1 226 ? -0.889 1.050 -2.629 1.00 78.88 226 LEU A O 1
ATOM 1647 N N . THR A 1 227 ? -1.437 2.059 -0.699 1.00 81.75 227 THR A N 1
ATOM 1648 C CA . THR A 1 227 ? -0.280 1.606 0.068 1.00 81.75 227 THR A CA 1
ATOM 1649 C C . THR A 1 227 ? -0.556 0.240 0.684 1.00 81.75 227 THR A C 1
ATOM 1651 O O . THR A 1 227 ? 0.263 -0.662 0.539 1.00 81.75 227 THR A O 1
ATOM 1654 N N . ASP A 1 228 ? -1.712 0.078 1.330 1.00 85.69 228 ASP A N 1
ATOM 1655 C CA . ASP A 1 228 ? -2.108 -1.169 1.983 1.00 85.69 228 ASP A CA 1
ATOM 1656 C C . ASP A 1 228 ? -3.639 -1.291 2.060 1.00 85.69 228 ASP A C 1
ATOM 1658 O O . ASP A 1 228 ? -4.366 -0.292 2.016 1.00 85.69 228 ASP A O 1
ATOM 1662 N N . TYR A 1 229 ? -4.128 -2.519 2.181 1.00 90.12 229 TYR A N 1
ATOM 1663 C CA . TYR A 1 229 ? -5.525 -2.883 2.263 1.00 90.12 229 TYR A CA 1
ATOM 1664 C C . TYR A 1 229 ? -5.744 -4.120 3.132 1.00 90.12 229 TYR A C 1
ATOM 1666 O O . TYR A 1 229 ? -5.083 -5.141 2.954 1.00 90.12 229 TYR A O 1
ATOM 1674 N N . VAL A 1 230 ? -6.774 -4.061 3.973 1.00 92.75 230 VAL A N 1
ATOM 1675 C CA . VAL A 1 230 ? -7.355 -5.237 4.626 1.00 92.75 230 VAL A CA 1
ATOM 1676 C C . VAL A 1 230 ? -8.871 -5.113 4.653 1.00 92.75 230 VAL A C 1
ATOM 1678 O O . VAL A 1 230 ? -9.409 -4.048 4.957 1.00 92.75 230 VAL A O 1
ATOM 1681 N N . GLN A 1 231 ? -9.572 -6.208 4.359 1.00 94.25 231 GLN A N 1
ATOM 1682 C CA . GLN A 1 231 ? -11.020 -6.312 4.549 1.00 94.25 231 GLN A CA 1
ATOM 1683 C C . GLN A 1 231 ? -11.376 -7.520 5.406 1.00 94.25 231 GLN A C 1
ATOM 1685 O O . GLN A 1 231 ? -10.732 -8.569 5.308 1.00 94.25 231 GLN A O 1
ATOM 1690 N N . TRP A 1 232 ? -12.439 -7.396 6.198 1.00 93.81 232 TRP A N 1
ATOM 1691 C CA . TRP A 1 232 ? -12.910 -8.467 7.069 1.00 93.81 232 TRP A CA 1
ATOM 1692 C C . TRP A 1 232 ? -14.422 -8.659 7.033 1.00 93.81 232 TRP A C 1
ATOM 1694 O O . TRP A 1 232 ? -15.193 -7.795 6.611 1.00 93.81 232 TRP A O 1
ATOM 1704 N N . GLY A 1 233 ? -14.849 -9.834 7.491 1.00 93.19 233 GLY A N 1
ATOM 1705 C CA . GLY A 1 233 ? -16.245 -10.215 7.713 1.00 93.19 233 GLY A CA 1
ATOM 1706 C C . GLY A 1 233 ? -17.073 -10.475 6.451 1.00 93.19 233 GLY A C 1
ATOM 1707 O O . GLY A 1 233 ? -17.966 -11.322 6.488 1.00 93.19 233 GLY A O 1
ATOM 1708 N N . ALA A 1 234 ? -16.788 -9.798 5.338 1.00 94.06 234 ALA A N 1
ATOM 1709 C CA . ALA A 1 234 ? -17.440 -10.016 4.052 1.00 94.06 234 ALA A CA 1
ATOM 1710 C C . ALA A 1 234 ? -16.556 -9.572 2.878 1.00 94.06 234 ALA A C 1
ATOM 1712 O O . ALA A 1 234 ? -15.733 -8.669 3.012 1.00 94.06 234 ALA A O 1
ATOM 1713 N N . ALA A 1 235 ? -16.776 -10.197 1.718 1.00 94.75 235 ALA A N 1
ATOM 1714 C CA . ALA A 1 235 ? -16.230 -9.746 0.441 1.00 94.75 235 ALA A CA 1
ATOM 1715 C C . ALA A 1 235 ? -17.016 -8.556 -0.132 1.00 94.75 235 ALA A C 1
ATOM 1717 O O . ALA A 1 235 ? -18.108 -8.238 0.345 1.00 94.75 235 ALA A O 1
ATOM 1718 N N . GLY A 1 236 ? -16.511 -7.952 -1.211 1.00 92.62 236 GLY A N 1
ATOM 1719 C CA . GLY A 1 236 ? -17.211 -6.875 -1.913 1.00 92.62 236 GLY A CA 1
ATOM 1720 C C . GLY A 1 236 ? -17.154 -5.532 -1.193 1.00 92.62 236 GLY A C 1
ATOM 1721 O O . GLY A 1 236 ? -17.986 -4.667 -1.470 1.00 92.62 236 GLY A O 1
ATOM 1722 N N . GLN A 1 237 ? -16.204 -5.358 -0.269 1.00 92.50 237 GLN A N 1
ATOM 1723 C CA . GLN A 1 237 ? -15.978 -4.073 0.378 1.00 92.50 237 GLN A CA 1
ATOM 1724 C C . GLN A 1 237 ? -15.495 -3.039 -0.639 1.00 92.50 237 GLN A C 1
ATOM 1726 O O . GLN A 1 237 ? -14.937 -3.363 -1.697 1.00 92.50 237 GLN A O 1
ATOM 1731 N N . ALA A 1 238 ? -15.699 -1.760 -0.326 1.00 90.56 238 ALA A N 1
ATOM 1732 C CA . ALA A 1 238 ? -15.159 -0.709 -1.171 1.00 90.56 238 ALA A CA 1
ATOM 1733 C C . ALA A 1 238 ? -13.634 -0.872 -1.300 1.00 90.56 238 ALA A C 1
ATOM 1735 O O . ALA A 1 238 ? -12.944 -1.316 -0.380 1.00 90.56 238 ALA A O 1
ATOM 1736 N N . ARG A 1 239 ? -13.118 -0.530 -2.485 1.00 88.44 239 ARG A N 1
ATOM 1737 C CA . ARG A 1 239 ? -11.701 -0.644 -2.868 1.00 88.44 239 ARG A CA 1
ATOM 1738 C C . ARG A 1 239 ? -11.142 -2.070 -2.954 1.00 88.44 239 ARG A C 1
ATOM 1740 O O . ARG A 1 239 ? -9.988 -2.199 -3.346 1.00 88.44 239 ARG A O 1
ATOM 1747 N N . GLU A 1 240 ? -11.939 -3.125 -2.776 1.00 91.31 240 GLU A N 1
ATOM 1748 C CA . GLU A 1 240 ? -11.496 -4.506 -3.039 1.00 91.31 240 GLU A CA 1
ATOM 1749 C C . GLU A 1 240 ? -10.947 -4.661 -4.470 1.00 91.31 240 GLU A C 1
ATOM 1751 O O . GLU A 1 240 ? -9.867 -5.209 -4.686 1.00 91.31 240 GLU A O 1
ATOM 1756 N N . SER A 1 241 ? -11.643 -4.107 -5.470 1.00 85.56 241 SER A N 1
ATOM 1757 C CA . SER A 1 241 ? -11.184 -4.125 -6.867 1.00 85.56 241 SER A CA 1
ATOM 1758 C C . SE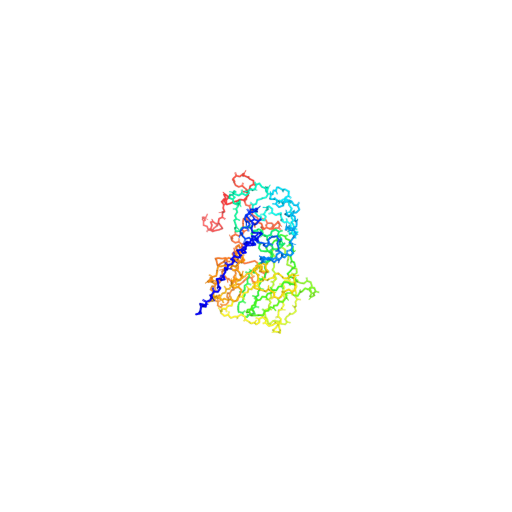R A 1 241 ? -9.901 -3.322 -7.084 1.00 85.56 241 SER A C 1
ATOM 1760 O O . SER A 1 241 ? -9.100 -3.650 -7.962 1.00 85.56 241 SER A O 1
ATOM 1762 N N . THR A 1 242 ? -9.710 -2.262 -6.298 1.00 84.06 242 THR A N 1
ATOM 1763 C CA . THR A 1 242 ? -8.505 -1.426 -6.307 1.00 84.06 242 THR A CA 1
ATOM 1764 C C . THR A 1 242 ? -7.327 -2.216 -5.748 1.00 84.06 242 THR A C 1
ATOM 1766 O O . THR A 1 242 ? -6.288 -2.280 -6.398 1.00 84.06 242 THR A O 1
ATOM 1769 N N . ALA A 1 243 ? -7.516 -2.893 -4.614 1.00 80.94 243 ALA A N 1
ATOM 1770 C CA . ALA A 1 243 ? -6.514 -3.746 -3.982 1.00 80.94 243 ALA A CA 1
ATOM 1771 C C . ALA A 1 243 ? -6.160 -4.974 -4.824 1.00 80.94 243 ALA A C 1
ATOM 1773 O O . ALA A 1 243 ? -4.984 -5.306 -4.971 1.00 80.94 243 ALA A O 1
ATOM 1774 N N . ALA A 1 244 ? -7.150 -5.583 -5.481 1.00 76.81 244 ALA A N 1
ATOM 1775 C CA . ALA A 1 244 ? -6.912 -6.647 -6.449 1.00 76.81 244 ALA A CA 1
ATOM 1776 C C . ALA A 1 244 ? -6.122 -6.162 -7.670 1.00 76.81 244 ALA A C 1
ATOM 1778 O O . ALA A 1 244 ? -5.204 -6.836 -8.132 1.00 76.81 244 ALA A O 1
ATOM 1779 N N . SER A 1 245 ? -6.429 -4.962 -8.168 1.00 73.00 245 SER A N 1
ATOM 1780 C CA . SER A 1 245 ? -5.672 -4.348 -9.265 1.00 73.00 245 SER A CA 1
ATOM 1781 C C . SER A 1 245 ? -4.249 -3.954 -8.850 1.00 73.00 245 SER A C 1
ATOM 1783 O O . SER A 1 245 ? -3.367 -3.932 -9.704 1.00 73.00 245 SER A O 1
ATOM 1785 N N . ALA A 1 246 ? -4.022 -3.679 -7.561 1.00 67.00 246 ALA A N 1
ATOM 1786 C CA . ALA A 1 246 ? -2.704 -3.405 -6.986 1.00 67.00 246 ALA A CA 1
ATOM 1787 C C . ALA A 1 246 ? -1.885 -4.683 -6.743 1.00 67.00 246 ALA A C 1
ATOM 1789 O O . ALA A 1 246 ? -0.741 -4.600 -6.313 1.00 67.00 246 ALA A O 1
ATOM 1790 N N . GLY A 1 247 ? -2.470 -5.868 -6.961 1.00 65.19 247 GLY A N 1
ATOM 1791 C CA . GLY A 1 247 ? -1.844 -7.147 -6.621 1.00 65.19 247 GLY A CA 1
ATOM 1792 C C . GLY A 1 247 ? -1.707 -7.390 -5.115 1.00 65.19 247 GLY A C 1
ATOM 1793 O O . GLY A 1 247 ? -1.074 -8.36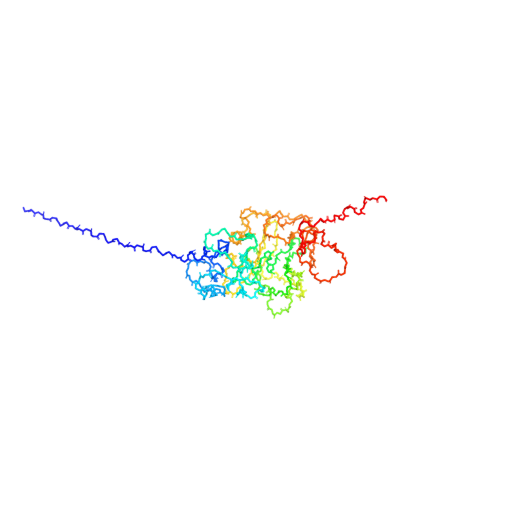0 -4.717 1.00 65.19 247 GLY A O 1
ATOM 1794 N N . GLN A 1 248 ? -2.304 -6.532 -4.284 1.00 71.38 248 GLN A N 1
ATOM 1795 C CA . GLN A 1 248 ? -2.229 -6.602 -2.827 1.00 71.38 248 GLN A CA 1
ATOM 1796 C C . GLN A 1 248 ? -3.332 -7.469 -2.219 1.00 71.38 248 GLN A C 1
ATOM 1798 O O . GLN A 1 248 ? -3.223 -7.850 -1.067 1.00 71.38 248 GLN A O 1
ATOM 1803 N N . TRP A 1 249 ? -4.397 -7.777 -2.964 1.00 79.06 249 TRP A N 1
ATOM 1804 C CA . TRP A 1 249 ? -5.522 -8.569 -2.464 1.00 79.06 249 TRP A CA 1
ATOM 1805 C C . TRP A 1 249 ? -6.078 -9.504 -3.538 1.00 79.06 249 TRP A C 1
ATOM 1807 O O . TRP A 1 249 ? -5.936 -9.249 -4.732 1.00 79.06 249 TRP A O 1
ATOM 1817 N N . THR A 1 250 ? -6.768 -10.573 -3.141 1.00 82.06 250 THR A N 1
ATOM 1818 C CA . THR A 1 250 ? -7.538 -11.402 -4.083 1.00 82.06 250 THR A CA 1
ATOM 1819 C C . THR A 1 250 ? -9.020 -11.093 -3.926 1.00 82.06 250 THR A C 1
ATOM 1821 O O . THR A 1 250 ? -9.590 -11.295 -2.856 1.00 82.06 250 THR A O 1
ATOM 1824 N N . ALA A 1 251 ? -9.660 -10.617 -4.997 1.00 85.31 251 ALA A N 1
ATOM 1825 C CA . ALA A 1 251 ? -11.085 -10.296 -4.976 1.00 85.31 251 ALA A CA 1
ATOM 1826 C C . ALA A 1 251 ? -11.932 -11.506 -4.538 1.00 85.31 251 ALA A C 1
ATOM 1828 O O . ALA A 1 251 ? -11.729 -12.628 -5.010 1.00 85.31 251 ALA A O 1
ATOM 1829 N N . GLY A 1 252 ? -12.887 -11.273 -3.641 1.00 89.69 252 GLY A N 1
ATOM 1830 C CA . GLY A 1 252 ? -13.726 -12.297 -3.026 1.00 89.69 252 GLY A CA 1
ATOM 1831 C C . GLY A 1 252 ? -13.189 -12.852 -1.703 1.00 89.69 252 GLY A C 1
ATOM 1832 O O . GLY A 1 252 ? -13.925 -13.562 -1.019 1.00 89.69 252 GLY A O 1
ATOM 1833 N N . GLN A 1 253 ? -11.939 -12.559 -1.325 1.00 90.12 253 GLN A N 1
ATOM 1834 C CA . GLN A 1 253 ? -11.351 -13.020 -0.062 1.00 90.12 253 GLN A CA 1
ATOM 1835 C C . GLN A 1 253 ? -11.509 -11.985 1.041 1.00 90.12 253 GLN A C 1
ATOM 1837 O O . GLN A 1 253 ? -11.367 -10.799 0.792 1.00 90.12 253 GLN A O 1
ATOM 1842 N N . PHE A 1 254 ? -11.742 -12.412 2.275 1.00 93.00 254 PHE A N 1
ATOM 1843 C CA . PHE A 1 254 ? -11.815 -11.520 3.429 1.00 93.00 254 PHE A CA 1
ATOM 1844 C C . PHE A 1 254 ? -11.296 -12.230 4.671 1.00 93.00 254 PHE A C 1
ATOM 1846 O O . PHE A 1 254 ? -11.448 -13.446 4.808 1.00 93.00 254 PHE A O 1
ATOM 1853 N N . VAL A 1 255 ? -10.705 -11.454 5.572 1.00 91.06 255 VAL A N 1
ATOM 1854 C CA . VAL A 1 255 ? -10.283 -11.933 6.885 1.00 91.06 255 VAL A CA 1
ATOM 1855 C C . VAL A 1 255 ? -11.534 -12.225 7.729 1.00 91.06 255 VAL A C 1
ATOM 1857 O O . VAL A 1 255 ? -12.517 -11.481 7.646 1.00 91.06 255 VAL A O 1
ATOM 1860 N N . PRO A 1 256 ? -11.583 -13.299 8.533 1.00 87.62 256 PRO A N 1
ATOM 1861 C CA . PRO A 1 256 ? -12.662 -13.469 9.501 1.00 87.62 256 PRO A CA 1
ATOM 1862 C C . PRO A 1 256 ? -12.777 -12.249 10.430 1.00 87.62 256 PRO A C 1
ATOM 1864 O O . PRO A 1 256 ? -11.789 -11.592 10.732 1.00 87.62 256 PRO A O 1
ATOM 1867 N N . ALA A 1 257 ? -13.981 -11.925 10.904 1.00 84.38 257 ALA A N 1
ATOM 1868 C CA . ALA A 1 257 ? -14.094 -10.914 11.953 1.00 84.38 257 ALA A CA 1
ATOM 1869 C C . ALA A 1 257 ? -13.422 -11.446 13.236 1.00 84.38 257 ALA A C 1
ATOM 1871 O O . ALA A 1 257 ? -13.687 -12.600 13.601 1.00 84.38 257 ALA A O 1
ATOM 1872 N N . PRO A 1 258 ? -12.579 -10.654 13.922 1.00 81.31 258 PRO A N 1
ATOM 1873 C CA . PRO A 1 258 ? -11.925 -11.107 15.138 1.00 81.31 258 PRO A CA 1
ATOM 1874 C C . PRO A 1 258 ? -12.955 -11.353 16.243 1.00 81.31 258 PRO A C 1
ATOM 1876 O O . PRO A 1 258 ? -14.026 -10.740 16.301 1.00 81.31 258 PRO A O 1
ATOM 1879 N N . VAL A 1 259 ? -12.638 -12.301 17.122 1.00 79.06 259 VAL A N 1
ATOM 1880 C CA . VAL A 1 259 ? -13.459 -12.583 18.305 1.00 79.06 259 VAL A CA 1
ATOM 1881 C C . VAL A 1 259 ? -13.355 -11.392 19.261 1.00 79.06 259 VAL A C 1
ATOM 1883 O O . VAL A 1 259 ? -12.299 -10.776 19.342 1.00 79.06 259 VAL A O 1
ATOM 1886 N N . ALA A 1 260 ? -14.411 -11.082 20.019 1.00 80.62 260 ALA A N 1
ATOM 1887 C CA . ALA A 1 260 ? -14.386 -9.965 20.969 1.00 80.62 260 ALA A CA 1
ATOM 1888 C C . ALA A 1 260 ? -13.142 -10.008 21.883 1.00 80.62 260 ALA A C 1
ATOM 1890 O O . ALA A 1 260 ? -12.851 -11.035 22.508 1.00 80.62 260 ALA A O 1
ATOM 1891 N N . GLY A 1 261 ? -12.426 -8.889 21.965 1.00 77.31 261 GLY A N 1
ATOM 1892 C CA . GLY A 1 261 ? -11.153 -8.745 22.672 1.00 77.31 261 GLY A CA 1
ATOM 1893 C C . GLY A 1 261 ? -9.913 -9.197 21.892 1.00 77.31 261 GLY A C 1
ATOM 1894 O O . GLY A 1 261 ? -8.846 -9.304 22.499 1.00 77.31 261 GLY A O 1
ATOM 1895 N N . ARG A 1 262 ? -10.040 -9.490 20.593 1.00 81.62 262 ARG A N 1
ATOM 1896 C CA . ARG A 1 262 ? -8.938 -9.789 19.667 1.00 81.62 262 ARG A CA 1
ATOM 1897 C C . ARG A 1 262 ? -8.888 -8.742 18.563 1.00 81.62 262 ARG A C 1
ATOM 1899 O O . ARG A 1 262 ? -9.922 -8.192 18.185 1.00 81.62 262 ARG A O 1
ATOM 1906 N N . ASP A 1 263 ? -7.688 -8.528 18.045 1.00 86.25 263 ASP A N 1
ATOM 1907 C CA . ASP A 1 263 ? -7.432 -7.586 16.964 1.00 86.25 263 ASP A CA 1
ATOM 1908 C C . ASP A 1 263 ? -7.096 -8.374 15.682 1.00 86.25 263 ASP A C 1
ATOM 1910 O O . ASP A 1 263 ? -6.877 -9.590 15.712 1.00 86.25 263 ASP A O 1
ATOM 1914 N N . ILE A 1 264 ? -7.157 -7.701 14.535 1.00 87.75 264 ILE A N 1
ATOM 1915 C CA . ILE A 1 264 ? -6.718 -8.250 13.250 1.00 87.75 264 ILE A CA 1
ATOM 1916 C C . ILE A 1 264 ? -5.246 -7.876 13.088 1.00 87.75 264 ILE A C 1
ATOM 1918 O O . ILE A 1 264 ? -4.951 -6.690 12.988 1.00 87.75 264 ILE A O 1
ATOM 1922 N N . GLU A 1 265 ? -4.340 -8.845 13.061 1.00 81.69 265 GLU A N 1
ATOM 1923 C CA . GLU A 1 265 ? -2.889 -8.633 13.091 1.00 81.69 265 GLU A CA 1
ATOM 1924 C C . GLU A 1 265 ? -2.228 -9.097 11.791 1.00 81.69 265 GLU A C 1
ATOM 1926 O O . GLU A 1 265 ? -2.434 -10.225 11.353 1.00 81.69 265 GLU A O 1
ATOM 1931 N N . PHE A 1 266 ? -1.405 -8.244 11.189 1.00 75.50 266 PHE A N 1
ATOM 1932 C CA . PHE A 1 266 ? -0.540 -8.600 10.066 1.00 75.50 266 PHE A CA 1
ATOM 1933 C C . PHE A 1 266 ? 0.683 -9.384 10.567 1.00 75.50 266 PHE A C 1
ATOM 1935 O O . PHE A 1 266 ? 1.315 -8.996 11.553 1.00 75.50 266 PHE A O 1
ATOM 1942 N N . ASP A 1 267 ? 1.053 -10.473 9.901 1.00 59.94 267 ASP A N 1
ATOM 1943 C CA . ASP A 1 267 ? 2.192 -11.312 10.307 1.00 59.94 267 ASP A CA 1
ATOM 1944 C C . ASP A 1 267 ? 3.567 -10.693 9.973 1.00 59.94 267 ASP A C 1
ATOM 1946 O O . ASP A 1 267 ? 4.602 -11.123 10.496 1.00 59.94 267 ASP A O 1
ATOM 1950 N N . GLY A 1 268 ? 3.569 -9.623 9.170 1.00 54.25 268 GLY A N 1
ATOM 1951 C CA . GLY A 1 268 ? 4.745 -8.853 8.782 1.00 54.25 268 GLY A CA 1
ATOM 1952 C C . GLY A 1 268 ? 5.256 -9.135 7.370 1.00 54.25 268 GLY A C 1
ATOM 1953 O O . GLY A 1 268 ? 6.219 -8.485 6.964 1.00 54.25 268 GLY A O 1
ATOM 1954 N N . ILE A 1 269 ? 4.666 -10.072 6.618 1.00 51.06 269 ILE A N 1
ATOM 1955 C CA . ILE A 1 269 ? 5.139 -10.457 5.282 1.00 51.06 269 ILE A CA 1
ATOM 1956 C C . ILE A 1 269 ? 3.961 -10.571 4.312 1.00 51.06 269 ILE A C 1
ATOM 1958 O O . ILE A 1 269 ? 2.899 -11.064 4.642 1.00 51.06 269 ILE A O 1
ATOM 1962 N N . GLY A 1 270 ? 4.156 -10.142 3.064 1.00 52.97 270 GLY A N 1
ATOM 1963 C CA . GLY A 1 270 ? 3.135 -10.307 2.031 1.00 52.97 270 GLY A CA 1
ATOM 1964 C C . GLY A 1 270 ? 2.032 -9.256 2.118 1.00 52.97 270 GLY A C 1
ATOM 1965 O O . GLY A 1 270 ? 2.298 -8.067 2.284 1.00 52.97 270 GLY A O 1
ATOM 1966 N N . GLY A 1 271 ? 0.791 -9.672 1.904 1.00 58.66 271 GLY A N 1
ATOM 1967 C CA . GLY A 1 271 ? -0.346 -8.759 1.846 1.00 58.66 271 GLY A CA 1
ATOM 1968 C C . GLY A 1 271 ? -1.696 -9.404 1.550 1.00 58.66 271 GLY A C 1
ATOM 1969 O O . GLY A 1 271 ? -2.696 -8.692 1.534 1.00 58.66 271 GLY A O 1
ATOM 1970 N N . GLY A 1 272 ? -1.742 -10.716 1.309 1.00 63.44 272 GLY A N 1
ATOM 1971 C CA . GLY A 1 272 ? -2.970 -11.462 1.057 1.00 63.44 272 GLY A CA 1
ATOM 1972 C C . GLY A 1 272 ? -3.605 -12.002 2.338 1.00 63.44 272 GLY A C 1
ATOM 1973 O O . GLY A 1 272 ? -3.114 -11.802 3.439 1.00 63.44 272 GLY A O 1
ATOM 1974 N N . LEU A 1 273 ? -4.707 -12.745 2.195 1.00 68.81 273 LEU A N 1
ATOM 1975 C CA . LEU A 1 273 ? -5.494 -13.266 3.324 1.00 68.81 273 LEU A CA 1
ATOM 1976 C C . LEU A 1 273 ? -4.684 -14.089 4.343 1.00 68.81 273 LEU A C 1
ATOM 1978 O O . LEU A 1 273 ? -5.010 -14.069 5.524 1.00 68.81 273 LEU A O 1
ATOM 1982 N N . ALA A 1 274 ? -3.686 -14.849 3.886 1.00 64.62 274 ALA A N 1
ATOM 1983 C CA . ALA A 1 274 ? -2.900 -15.732 4.750 1.00 64.62 274 ALA A CA 1
ATOM 1984 C C . ALA A 1 274 ? -2.021 -14.970 5.751 1.00 64.62 274 ALA A C 1
ATOM 1986 O O . ALA A 1 274 ? -1.632 -15.547 6.761 1.00 64.62 274 ALA A O 1
ATOM 1987 N N . ASP A 1 275 ? -1.777 -13.692 5.472 1.00 65.75 275 ASP A N 1
ATOM 1988 C CA . ASP A 1 275 ? -0.840 -12.848 6.202 1.00 65.75 275 ASP A CA 1
ATOM 1989 C C . ASP A 1 275 ? -1.546 -12.068 7.335 1.00 65.75 275 ASP A C 1
ATOM 1991 O O . ASP A 1 275 ? -0.947 -11.224 7.996 1.00 65.75 275 ASP A O 1
ATOM 1995 N N . TRP A 1 276 ? -2.843 -12.336 7.562 1.00 75.56 276 TRP A N 1
ATOM 1996 C CA . TRP A 1 276 ? -3.674 -11.694 8.584 1.00 75.56 276 TRP A CA 1
ATOM 1997 C C . TRP A 1 276 ? -4.243 -12.708 9.581 1.00 75.56 276 TRP A C 1
ATOM 1999 O O . TRP A 1 276 ? -4.972 -13.635 9.218 1.00 75.56 276 TRP A O 1
ATOM 2009 N N . LEU A 1 277 ? -3.968 -12.477 10.860 1.00 75.50 277 LEU A N 1
ATOM 2010 C CA . LEU A 1 277 ? -4.397 -13.274 12.005 1.00 75.50 277 LEU A CA 1
ATOM 2011 C C . LEU A 1 277 ? -5.515 -12.561 12.770 1.00 75.50 277 LEU A C 1
ATOM 2013 O O . LEU A 1 277 ? -5.597 -11.338 12.778 1.00 75.50 277 LEU A O 1
ATOM 2017 N N . THR A 1 278 ? -6.397 -13.318 13.423 1.00 72.31 278 THR A N 1
ATOM 2018 C CA . THR A 1 278 ? -7.579 -12.761 14.126 1.00 72.31 278 THR A CA 1
ATOM 2019 C C . THR A 1 278 ? -7.781 -13.316 15.533 1.00 72.31 278 THR A C 1
ATOM 2021 O O . THR A 1 278 ? -8.778 -13.033 16.201 1.00 72.31 278 THR A O 1
ATOM 2024 N N . ASP A 1 279 ? -6.893 -14.207 15.957 1.00 58.81 279 ASP A N 1
ATOM 2025 C CA . ASP A 1 279 ? -6.914 -14.912 17.236 1.00 58.81 279 ASP A CA 1
ATOM 2026 C C . ASP A 1 279 ? -5.772 -14.479 18.170 1.00 58.81 279 ASP A C 1
ATOM 2028 O O . ASP A 1 279 ? -5.727 -14.891 19.338 1.00 58.81 279 ASP A O 1
ATOM 2032 N N . ALA A 1 280 ? -4.902 -13.591 17.694 1.00 57.91 280 ALA A N 1
ATOM 2033 C CA . ALA A 1 280 ? -3.782 -13.066 18.445 1.00 57.91 280 ALA A CA 1
ATOM 2034 C C . ALA A 1 280 ? -4.228 -12.065 19.540 1.00 57.91 280 ALA A C 1
ATOM 2036 O O . ALA A 1 280 ? -5.273 -11.409 19.445 1.00 57.91 280 ALA A O 1
ATOM 2037 N N . PRO A 1 281 ? -3.555 -12.060 20.707 1.00 62.22 281 PRO A N 1
ATOM 2038 C CA . PRO A 1 281 ? -3.798 -11.066 21.743 1.00 62.22 281 PRO A CA 1
ATOM 2039 C C . PRO A 1 281 ? -3.250 -9.718 21.294 1.00 62.22 281 PRO A C 1
ATOM 2041 O O . PRO A 1 281 ? -2.060 -9.624 21.036 1.00 62.22 281 PRO A O 1
ATOM 2044 N N . ALA A 1 282 ? -4.098 -8.693 21.347 1.00 63.91 282 ALA A N 1
ATOM 2045 C CA . ALA A 1 282 ? -3.764 -7.358 20.885 1.00 63.91 282 ALA A CA 1
ATOM 2046 C C . ALA A 1 282 ? -2.375 -6.853 21.306 1.00 63.91 282 ALA A C 1
ATOM 2048 O O . ALA A 1 282 ? -2.020 -6.870 22.496 1.00 63.91 282 ALA A O 1
ATOM 2049 N N . THR A 1 283 ? -1.649 -6.308 20.340 1.00 62.09 283 THR A N 1
ATOM 2050 C CA . THR A 1 283 ? -0.262 -5.856 20.465 1.00 62.09 283 THR A CA 1
ATOM 2051 C C . THR A 1 283 ? -0.072 -4.357 20.263 1.00 62.09 283 THR A C 1
ATOM 2053 O O . THR A 1 283 ? 1.060 -3.892 20.368 1.00 62.09 283 THR A O 1
ATOM 2056 N N . LEU A 1 284 ? -1.155 -3.583 20.112 1.00 68.25 284 LEU A N 1
ATOM 2057 C CA . LEU A 1 284 ? -1.119 -2.136 19.858 1.00 68.25 284 LEU A CA 1
ATOM 2058 C C . LEU A 1 284 ? 0.023 -1.377 20.559 1.00 68.25 284 LEU A C 1
ATOM 2060 O O . LEU A 1 284 ? 0.053 -1.192 21.783 1.00 68.25 284 LEU A O 1
ATOM 2064 N N . GLY A 1 285 ? 0.892 -0.777 19.754 1.00 56.84 285 GLY A N 1
ATOM 2065 C CA . GLY A 1 285 ? 2.071 -0.025 20.171 1.00 56.84 285 GLY A CA 1
ATOM 2066 C C . GLY A 1 285 ? 3.330 -0.874 20.338 1.00 56.84 285 GLY A C 1
ATOM 2067 O O . GLY A 1 285 ? 4.330 -0.348 20.830 1.00 56.84 285 GLY A O 1
ATOM 2068 N N . ALA A 1 286 ? 3.282 -2.149 19.965 1.00 58.38 286 ALA A N 1
ATOM 2069 C CA . ALA A 1 286 ? 4.399 -3.075 19.881 1.00 58.38 286 ALA A CA 1
ATOM 2070 C C . ALA A 1 286 ? 4.295 -3.879 18.577 1.00 58.38 286 ALA A C 1
ATOM 2072 O O . ALA A 1 286 ? 3.264 -3.883 17.920 1.00 58.38 286 ALA A O 1
ATOM 2073 N N . LEU A 1 287 ? 5.375 -4.561 18.196 1.00 55.22 287 LEU A N 1
ATOM 2074 C CA . LEU A 1 287 ? 5.323 -5.484 17.064 1.00 55.22 287 LEU A CA 1
ATOM 2075 C C . LEU A 1 287 ? 4.454 -6.697 17.415 1.00 55.22 287 LEU A C 1
ATOM 2077 O O . LEU A 1 287 ? 4.587 -7.239 18.518 1.00 55.22 287 LEU A O 1
ATOM 2081 N N . ASN A 1 288 ? 3.648 -7.148 16.454 1.00 53.75 288 ASN A N 1
ATOM 2082 C CA . ASN A 1 288 ? 2.787 -8.321 16.591 1.00 53.75 288 ASN A CA 1
ATOM 2083 C C . ASN A 1 288 ? 3.608 -9.548 17.019 1.00 53.75 288 ASN A C 1
ATOM 2085 O O . ASN A 1 288 ? 4.741 -9.755 16.565 1.00 53.75 288 ASN A O 1
ATOM 2089 N N . ALA A 1 289 ? 3.062 -10.374 17.914 1.00 44.16 289 ALA A N 1
ATOM 2090 C CA . ALA A 1 289 ? 3.802 -11.478 18.536 1.00 44.16 289 ALA A CA 1
ATOM 2091 C C . ALA A 1 289 ? 4.304 -12.519 17.511 1.00 44.16 289 ALA A C 1
ATOM 2093 O O . ALA A 1 289 ? 5.337 -13.156 17.724 1.00 44.16 289 ALA A O 1
ATOM 2094 N N . GLU A 1 290 ? 3.620 -12.645 16.374 1.00 46.22 290 GLU A N 1
ATOM 2095 C CA . GLU A 1 290 ? 3.975 -13.542 15.265 1.00 46.22 290 GLU A CA 1
ATOM 2096 C C . GLU A 1 290 ? 5.035 -12.937 14.320 1.00 46.22 290 GLU A C 1
ATOM 2098 O O . GLU A 1 290 ? 5.861 -13.667 13.767 1.00 46.22 290 GLU A O 1
ATOM 2103 N N . CYS A 1 291 ? 5.147 -11.601 14.268 1.00 37.00 291 CYS A N 1
ATOM 2104 C CA . CYS A 1 291 ? 6.220 -10.879 13.567 1.00 37.00 291 CYS A CA 1
ATOM 2105 C C . CYS A 1 291 ? 7.611 -11.178 14.184 1.00 37.00 291 CYS A C 1
ATOM 2107 O O . CYS A 1 291 ? 8.660 -11.040 13.544 1.00 37.00 291 CYS A O 1
ATOM 2109 N N . LEU A 1 292 ? 7.658 -11.625 15.447 1.00 36.50 292 LEU A N 1
ATOM 2110 C CA . LEU A 1 292 ? 8.874 -12.117 16.113 1.00 36.50 292 LEU A CA 1
ATOM 2111 C C . LEU A 1 292 ? 9.231 -13.565 15.745 1.00 36.50 292 LEU A C 1
ATOM 2113 O O . LEU A 1 292 ? 10.398 -13.936 15.869 1.00 36.50 292 LEU A O 1
ATOM 2117 N N . LEU A 1 293 ? 8.266 -14.377 15.300 1.00 31.53 293 LEU A N 1
ATOM 2118 C CA . LEU A 1 293 ? 8.464 -15.813 15.085 1.00 31.53 293 LEU A CA 1
ATOM 2119 C C . LEU A 1 293 ? 8.857 -16.164 13.642 1.00 31.53 293 LEU A C 1
ATOM 2121 O O . LEU A 1 293 ? 9.557 -17.157 13.447 1.00 31.53 293 LEU A O 1
ATOM 2125 N N . GLN A 1 294 ? 8.467 -15.354 12.649 1.00 35.44 294 GLN A N 1
ATOM 2126 C CA . GLN A 1 294 ? 8.799 -15.601 11.234 1.00 35.44 294 GLN A CA 1
ATOM 2127 C C . GLN A 1 294 ? 9.767 -14.571 10.616 1.00 35.44 294 GLN A C 1
ATOM 2129 O O . GLN A 1 294 ? 10.479 -14.899 9.671 1.00 35.44 294 GLN A O 1
ATOM 2134 N N . GLY A 1 295 ? 9.904 -13.376 11.207 1.00 32.84 295 GLY A N 1
ATOM 2135 C CA . GLY A 1 295 ? 10.857 -12.333 10.783 1.00 32.84 295 GLY A CA 1
ATOM 2136 C C . GLY A 1 295 ? 12.278 -12.452 11.361 1.00 32.84 295 GLY A C 1
ATOM 2137 O O . GLY A 1 295 ? 13.106 -11.565 11.161 1.00 32.84 295 GLY A O 1
ATOM 2138 N N . LEU A 1 296 ? 12.605 -13.528 12.089 1.00 35.66 296 LEU A N 1
ATOM 2139 C CA . LEU A 1 296 ? 13.919 -13.703 12.733 1.00 35.66 296 LEU A CA 1
ATOM 2140 C C . LEU A 1 296 ? 15.043 -14.185 11.787 1.00 35.66 296 LEU A C 1
ATOM 2142 O O . LEU A 1 296 ? 16.058 -14.685 12.264 1.00 35.66 296 LEU A O 1
ATOM 2146 N N . LEU A 1 297 ? 14.885 -14.033 10.466 1.00 34.94 297 LEU A N 1
ATOM 2147 C CA . LEU A 1 297 ? 15.962 -14.238 9.481 1.00 34.94 297 LEU A CA 1
ATOM 2148 C C . LEU A 1 297 ? 16.121 -13.082 8.473 1.00 34.94 297 LEU A C 1
ATOM 2150 O O . LEU A 1 297 ? 16.920 -13.190 7.549 1.00 34.94 297 LEU A O 1
ATOM 2154 N N . GLY A 1 298 ? 15.435 -11.948 8.659 1.00 32.97 298 GLY A N 1
ATOM 2155 C CA . GLY A 1 298 ? 15.570 -10.795 7.767 1.00 32.97 298 GLY A CA 1
ATOM 2156 C C . GLY A 1 298 ? 15.451 -9.470 8.510 1.00 32.97 298 GLY A C 1
ATOM 2157 O O . GLY A 1 298 ? 14.362 -8.943 8.653 1.00 32.97 298 GLY A O 1
ATOM 2158 N N . GLN A 1 299 ? 16.589 -8.921 8.939 1.00 34.81 299 GLN A N 1
ATOM 2159 C CA . GLN A 1 299 ? 16.770 -7.486 9.220 1.00 34.81 299 GLN A CA 1
ATOM 2160 C C . GLN A 1 299 ? 16.159 -6.875 10.503 1.00 34.81 299 GLN A C 1
ATOM 2162 O O . GLN A 1 299 ? 15.773 -5.708 10.510 1.00 34.81 299 GLN A O 1
ATOM 2167 N N . ARG A 1 300 ? 16.200 -7.555 11.660 1.00 33.47 300 ARG A N 1
ATOM 2168 C CA . ARG A 1 300 ? 16.099 -6.819 12.940 1.00 33.47 300 ARG A CA 1
ATOM 2169 C C . ARG A 1 300 ? 17.418 -6.118 13.264 1.00 33.47 300 ARG A C 1
ATOM 2171 O O . ARG A 1 300 ? 18.416 -6.774 13.540 1.00 33.47 300 ARG A O 1
ATOM 2178 N N . ALA A 1 301 ? 17.363 -4.789 13.221 1.00 30.47 301 ALA A N 1
ATOM 2179 C CA . ALA A 1 301 ? 18.049 -3.838 14.091 1.00 30.47 301 ALA A CA 1
ATOM 2180 C C . ALA A 1 301 ? 19.371 -4.313 14.724 1.00 30.47 301 ALA A C 1
ATOM 2182 O O . ALA A 1 301 ? 19.400 -5.106 15.667 1.00 30.47 301 ALA A O 1
ATOM 2183 N N . LEU A 1 302 ? 20.466 -3.718 14.253 1.00 30.97 302 LEU A N 1
ATOM 2184 C CA . LEU A 1 302 ? 21.723 -3.673 14.985 1.00 30.97 302 LEU A CA 1
ATOM 2185 C C . LEU A 1 302 ? 21.482 -3.099 16.398 1.00 30.97 302 LEU A C 1
ATOM 2187 O O . LEU A 1 302 ? 20.927 -2.014 16.557 1.00 30.97 302 LEU A O 1
ATOM 2191 N N . ASP A 1 303 ? 21.956 -3.865 17.379 1.00 28.33 303 ASP A N 1
ATOM 2192 C CA . ASP A 1 303 ? 22.236 -3.532 18.777 1.00 28.33 303 ASP A CA 1
ATOM 2193 C C . ASP A 1 303 ? 21.086 -3.431 19.797 1.00 28.33 303 ASP A C 1
ATOM 2195 O O . ASP A 1 303 ? 20.688 -2.358 20.244 1.00 28.33 303 ASP A O 1
ATOM 2199 N N . ALA A 1 304 ? 20.741 -4.593 20.365 1.00 25.38 304 ALA A N 1
ATOM 2200 C CA . ALA A 1 304 ? 20.668 -4.745 21.822 1.00 25.38 304 ALA A CA 1
ATOM 2201 C C . ALA A 1 304 ? 21.039 -6.185 22.241 1.00 25.38 304 ALA A C 1
ATOM 2203 O O . ALA A 1 304 ? 20.236 -7.102 22.151 1.00 25.38 304 ALA A O 1
ATOM 2204 N N . ALA A 1 305 ? 22.298 -6.356 22.656 1.00 27.09 305 ALA A N 1
ATOM 2205 C CA . ALA A 1 305 ? 22.875 -7.425 23.483 1.00 27.09 305 ALA A CA 1
ATOM 2206 C C . ALA A 1 305 ? 22.233 -8.843 23.489 1.00 27.09 305 ALA A C 1
ATOM 2208 O O . ALA A 1 305 ? 21.224 -9.089 24.139 1.00 27.09 305 ALA A O 1
ATOM 2209 N N . GLN A 1 306 ? 23.007 -9.800 22.949 1.00 28.14 306 GLN A N 1
ATOM 2210 C CA . GLN A 1 306 ? 23.015 -11.252 23.222 1.00 28.14 306 GLN A CA 1
ATOM 2211 C C . GLN A 1 306 ? 21.843 -12.109 22.692 1.00 28.14 306 GLN A C 1
ATOM 2213 O O . GLN A 1 306 ? 20.812 -12.256 23.333 1.00 28.14 306 GLN A O 1
ATOM 2218 N N . VAL A 1 307 ? 22.088 -12.798 21.568 1.00 29.56 307 VAL A N 1
ATOM 2219 C CA . VAL A 1 307 ? 22.305 -14.263 21.415 1.00 29.56 307 VAL A CA 1
ATOM 2220 C C . VAL A 1 307 ? 21.881 -14.654 19.988 1.00 29.56 307 VAL A C 1
ATOM 2222 O O . VAL A 1 307 ? 20.725 -14.979 19.750 1.00 29.56 307 VAL A O 1
ATOM 2225 N N . TYR A 1 308 ? 22.820 -14.675 19.039 1.00 30.81 308 TYR A N 1
ATOM 2226 C CA . TYR A 1 308 ? 22.660 -15.410 17.778 1.00 30.81 308 TYR A CA 1
ATOM 2227 C C . TYR A 1 308 ? 23.845 -16.365 17.627 1.00 30.81 308 TYR A C 1
ATOM 2229 O O . TYR A 1 308 ? 24.983 -16.005 17.939 1.00 30.81 308 TYR A O 1
ATOM 2237 N N . ALA A 1 309 ? 23.566 -17.608 17.230 1.00 39.00 309 ALA A N 1
ATOM 2238 C CA . ALA A 1 309 ? 24.598 -18.592 16.926 1.00 39.00 309 ALA A CA 1
ATOM 2239 C C . ALA A 1 309 ? 25.375 -18.159 15.662 1.00 39.00 309 ALA A C 1
ATOM 2241 O O . ALA A 1 309 ? 24.769 -17.568 14.770 1.00 39.00 309 ALA A O 1
ATOM 2242 N N . PRO A 1 310 ? 26.694 -18.409 15.583 1.00 47.16 310 PRO A N 1
ATOM 2243 C CA . PRO A 1 310 ? 27.486 -18.081 14.399 1.00 47.16 310 PRO A CA 1
ATOM 2244 C C . PRO A 1 310 ? 27.054 -18.914 13.183 1.00 47.16 310 PRO A C 1
ATOM 2246 O O . PRO A 1 310 ? 26.609 -20.049 13.360 1.00 47.16 310 PRO A O 1
ATOM 2249 N N . ASP A 1 311 ? 27.236 -18.335 11.987 1.00 50.44 311 ASP A N 1
ATOM 2250 C CA . ASP A 1 311 ? 27.140 -18.985 10.668 1.00 50.44 311 ASP A CA 1
ATOM 2251 C C . ASP A 1 311 ? 27.659 -20.428 10.747 1.00 50.44 311 ASP A C 1
ATOM 2253 O O . ASP A 1 311 ? 28.841 -20.680 11.014 1.00 50.44 311 ASP A O 1
ATOM 2257 N N . SER A 1 312 ? 26.731 -21.374 10.619 1.00 59.44 312 SER A N 1
ATOM 2258 C CA . SER A 1 312 ? 26.975 -22.775 10.954 1.00 59.44 312 SER A CA 1
ATOM 2259 C C . SER A 1 312 ? 27.543 -23.562 9.781 1.00 59.44 312 SER A C 1
ATOM 2261 O O . SER A 1 312 ? 28.170 -24.608 9.986 1.00 59.44 312 SER A O 1
ATOM 2263 N N . ASN A 1 313 ? 27.337 -23.059 8.563 1.00 62.06 313 ASN A N 1
ATOM 2264 C CA . ASN A 1 313 ? 27.751 -23.706 7.328 1.00 62.06 313 ASN A CA 1
ATOM 2265 C C . ASN A 1 313 ? 28.963 -23.007 6.668 1.00 62.06 313 ASN A C 1
ATOM 2267 O O . ASN A 1 313 ? 29.610 -23.611 5.810 1.00 62.06 313 ASN A O 1
ATOM 2271 N N . GLY A 1 314 ? 29.330 -21.807 7.130 1.00 53.66 314 GLY A N 1
ATOM 2272 C CA . GLY A 1 314 ? 30.522 -21.066 6.727 1.00 53.66 314 GLY A CA 1
ATOM 2273 C C . GLY A 1 314 ? 30.434 -20.440 5.335 1.00 53.66 314 GLY A C 1
ATOM 2274 O O . GLY A 1 314 ? 31.482 -20.180 4.736 1.00 53.66 314 GLY A O 1
ATOM 2275 N N . ASP A 1 315 ? 29.228 -20.246 4.795 1.00 66.94 315 ASP A N 1
ATOM 2276 C CA . ASP A 1 315 ? 29.008 -19.648 3.473 1.00 66.94 315 ASP A CA 1
ATOM 2277 C C . ASP A 1 315 ? 29.007 -18.107 3.493 1.00 66.94 315 ASP A C 1
ATOM 2279 O O . ASP A 1 315 ? 29.025 -17.470 2.435 1.00 66.94 315 ASP A O 1
ATOM 2283 N N . GLY A 1 316 ? 29.070 -17.502 4.684 1.00 42.84 316 GLY A N 1
ATOM 2284 C CA . GLY A 1 316 ? 29.070 -16.056 4.875 1.00 42.84 316 GLY A CA 1
ATOM 2285 C C . GLY A 1 316 ? 27.697 -15.403 4.695 1.00 42.84 316 GLY A C 1
ATOM 2286 O O . GLY A 1 316 ? 27.628 -14.173 4.638 1.00 42.84 316 GLY A O 1
ATOM 2287 N N . VAL A 1 317 ? 26.618 -16.188 4.603 1.00 45.25 317 VAL A N 1
ATOM 2288 C CA . VAL A 1 317 ? 25.239 -15.749 4.362 1.00 45.25 317 VAL A CA 1
ATOM 2289 C C . VAL A 1 317 ? 24.289 -16.446 5.340 1.00 45.25 317 VAL A C 1
ATOM 2291 O O . VAL A 1 317 ? 23.887 -17.581 5.128 1.00 45.25 317 VAL A O 1
ATOM 2294 N N . LEU A 1 318 ? 23.815 -15.723 6.359 1.00 43.47 318 LEU A N 1
ATOM 2295 C CA . LEU A 1 318 ? 22.793 -16.241 7.280 1.00 43.47 318 LEU A CA 1
ATOM 2296 C C . LEU A 1 318 ? 21.481 -16.525 6.528 1.00 43.47 318 LEU A C 1
ATOM 2298 O O . LEU A 1 318 ? 20.826 -15.591 6.059 1.00 43.47 318 LEU A O 1
ATOM 2302 N N . ASN A 1 319 ? 21.105 -17.800 6.383 1.00 57.16 319 ASN A N 1
ATOM 2303 C CA . ASN A 1 319 ? 19.953 -18.211 5.570 1.00 57.16 319 ASN A CA 1
ATOM 2304 C C . ASN A 1 319 ? 19.239 -19.475 6.101 1.00 57.16 319 ASN A C 1
ATOM 2306 O O . ASN A 1 319 ? 19.591 -20.027 7.137 1.00 57.16 319 ASN A O 1
ATOM 2310 N N . ILE A 1 320 ? 18.196 -19.943 5.399 1.00 43.47 320 ILE A N 1
ATOM 2311 C CA . ILE A 1 320 ? 17.367 -21.101 5.805 1.00 43.47 320 ILE A CA 1
ATOM 2312 C C . ILE A 1 320 ? 18.140 -22.434 5.902 1.00 43.47 320 ILE A C 1
ATOM 2314 O O . ILE A 1 320 ? 17.629 -23.406 6.460 1.00 43.47 320 ILE A O 1
ATOM 2318 N N . ALA A 1 321 ? 19.357 -22.502 5.359 1.00 43.03 321 ALA A N 1
ATOM 2319 C CA . ALA A 1 321 ? 20.253 -23.642 5.515 1.00 43.03 321 ALA A CA 1
ATOM 2320 C C . ALA A 1 321 ? 20.963 -23.669 6.885 1.00 43.03 321 ALA A C 1
ATOM 2322 O O . ALA A 1 321 ? 21.539 -24.705 7.225 1.00 43.03 321 ALA A O 1
ATOM 2323 N N . ASP A 1 322 ? 20.890 -22.596 7.683 1.00 60.72 322 ASP A N 1
ATOM 2324 C CA . ASP A 1 322 ? 21.336 -22.571 9.078 1.00 60.72 322 ASP A CA 1
ATOM 2325 C C . ASP A 1 322 ? 20.227 -23.106 10.008 1.00 60.72 322 ASP A C 1
ATOM 2327 O O . ASP A 1 322 ? 19.131 -22.540 10.081 1.00 60.72 322 ASP A O 1
ATOM 2331 N N . PRO A 1 323 ? 20.452 -24.210 10.744 1.00 44.81 323 PRO A N 1
ATOM 2332 C CA . PRO A 1 323 ? 19.415 -24.817 11.565 1.00 44.81 323 PRO A CA 1
ATOM 2333 C C . PRO A 1 323 ? 19.034 -23.925 12.755 1.00 44.81 323 PRO A C 1
ATOM 2335 O O . PRO A 1 323 ? 19.836 -23.655 13.651 1.00 44.81 323 PRO A O 1
ATOM 2338 N N . VAL A 1 324 ? 17.757 -23.542 12.821 1.00 39.88 324 VAL A N 1
ATOM 2339 C CA . VAL A 1 324 ? 17.169 -22.826 13.961 1.00 39.88 324 VAL A CA 1
ATOM 2340 C C . VAL A 1 324 ? 17.047 -23.778 15.157 1.00 39.88 324 VAL A C 1
ATOM 2342 O O . VAL A 1 324 ? 16.295 -24.756 15.115 1.00 39.88 324 VAL A O 1
ATOM 2345 N N . ARG A 1 325 ? 17.737 -23.494 16.269 1.00 34.97 325 ARG A N 1
ATOM 2346 C CA . ARG A 1 325 ? 17.452 -24.166 17.549 1.00 34.97 325 ARG A CA 1
ATOM 2347 C C . ARG A 1 325 ? 16.100 -23.672 18.068 1.00 34.97 325 ARG A C 1
ATOM 2349 O O . ARG A 1 325 ? 15.976 -22.520 18.475 1.00 34.97 325 ARG A O 1
ATOM 2356 N N . ARG A 1 326 ? 15.083 -24.538 18.077 1.00 32.97 326 ARG A N 1
ATOM 2357 C CA . ARG A 1 326 ? 13.787 -24.235 18.703 1.00 32.97 326 ARG A CA 1
ATOM 2358 C C . ARG A 1 326 ? 13.966 -24.127 20.221 1.00 32.97 326 ARG A C 1
ATOM 2360 O O . ARG A 1 326 ? 14.519 -25.026 20.849 1.00 32.97 326 ARG A O 1
ATOM 2367 N N . ILE A 1 327 ? 13.439 -23.060 20.824 1.00 37.69 327 ILE A N 1
ATOM 2368 C CA . ILE A 1 327 ? 13.446 -22.843 22.287 1.00 37.69 327 ILE A CA 1
ATOM 2369 C C . ILE A 1 327 ? 12.678 -23.955 23.040 1.00 37.69 327 ILE A C 1
ATOM 2371 O O . ILE A 1 327 ? 12.925 -24.187 24.221 1.00 37.69 327 ILE A O 1
ATOM 2375 N N . ALA A 1 328 ? 11.826 -24.725 22.351 1.00 37.38 328 ALA A N 1
ATOM 2376 C CA . ALA A 1 328 ? 11.121 -25.873 22.925 1.00 37.38 328 ALA A CA 1
ATOM 2377 C C . ALA A 1 328 ? 12.043 -27.024 23.393 1.00 37.38 328 ALA A C 1
ATOM 2379 O O . ALA A 1 328 ? 11.633 -27.804 24.249 1.00 37.38 328 ALA A O 1
ATOM 2380 N N . ASP A 1 329 ? 13.296 -27.093 22.926 1.00 35.81 329 ASP A N 1
ATOM 2381 C CA . ASP A 1 329 ? 14.233 -28.161 23.311 1.00 35.81 329 ASP A CA 1
ATOM 2382 C C . ASP A 1 329 ? 15.130 -27.791 24.511 1.00 35.81 329 ASP A C 1
ATOM 2384 O O . ASP A 1 329 ? 15.964 -28.588 24.938 1.00 35.81 329 ASP A O 1
ATOM 2388 N N . ALA A 1 330 ? 14.965 -26.598 25.099 1.00 39.03 330 ALA A N 1
ATOM 2389 C CA . ALA A 1 330 ? 15.685 -26.195 26.315 1.00 39.03 330 ALA A CA 1
ATOM 2390 C C . ALA A 1 330 ? 14.979 -26.617 27.620 1.00 39.03 330 ALA A C 1
ATOM 2392 O O . ALA A 1 330 ? 15.549 -26.462 28.698 1.00 39.03 330 ALA A O 1
ATOM 2393 N N . ALA A 1 331 ? 13.761 -27.165 27.538 1.00 43.06 331 ALA A N 1
ATOM 2394 C CA . ALA A 1 331 ? 12.978 -27.591 28.703 1.00 43.06 331 ALA A CA 1
ATOM 2395 C C . ALA A 1 331 ? 12.885 -29.119 28.880 1.00 43.06 331 ALA A C 1
ATOM 2397 O O . ALA A 1 331 ? 12.163 -29.587 29.759 1.00 43.06 331 ALA A O 1
ATOM 2398 N N . ALA A 1 332 ? 13.607 -29.912 28.084 1.00 43.47 332 ALA A N 1
ATOM 2399 C CA . ALA A 1 332 ? 13.586 -31.367 28.207 1.00 43.47 332 ALA A CA 1
ATOM 2400 C C . ALA A 1 332 ? 14.967 -32.001 27.985 1.00 43.47 332 ALA A C 1
ATOM 2402 O O . ALA A 1 332 ? 15.234 -32.618 26.959 1.00 43.47 332 ALA A O 1
ATOM 2403 N N . ALA A 1 333 ? 15.825 -31.901 28.996 1.00 30.64 333 ALA A N 1
ATOM 2404 C CA . ALA A 1 333 ? 16.805 -32.932 29.327 1.00 30.64 333 ALA A CA 1
ATOM 2405 C C . ALA A 1 333 ? 17.114 -32.836 30.839 1.00 30.64 333 ALA A C 1
ATOM 2407 O O . ALA A 1 333 ? 17.122 -31.719 31.357 1.00 30.64 333 ALA A O 1
ATOM 2408 N N . PRO A 1 334 ? 17.269 -33.975 31.541 1.00 46.03 334 PRO A N 1
ATOM 2409 C CA . PRO A 1 334 ? 17.320 -34.058 33.005 1.00 46.03 334 PRO A CA 1
ATOM 2410 C C . PRO A 1 334 ? 18.525 -33.361 33.647 1.00 46.03 334 PRO A C 1
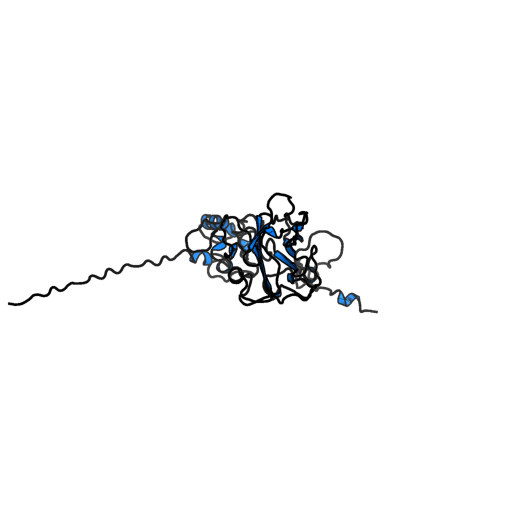ATOM 2412 O O . PRO A 1 334 ? 19.595 -33.297 33.000 1.00 46.03 334 PRO A O 1
#

Foldseek 3Di:
DDDDDDDDDDDDDPDPPPPCPQDQVLLLQAQLSVQCRCVLFAVANDRDDHDGFQLVVLCVVVVSHQAQVQQQDLRCPLPHGQCVQSQRNHSPDGRPDHRHDDSLQHFRSRDNQTGGFDRCKEFFWFDQDPQTKTKIWRQDQAKDAQAQKWKAKAPFIDGRHDPPPSQRTAGHRWMAMEGECDPDDRHRSYDYDHVVRPNDGDDQWIKMWIFDDDPPDPPPLALVRTSAMATEDFFPHPNLVSCVSVVLEDHGDHAYRADPQWMWGALSGGRYRVRIDRDFHDDPGHHGPNVVVPVVQDDDDDDDDDDDDPDPPPPPHRDPVDDDDDPVVVVDDD